Protein AF-A0A934XQK3-F1 (afdb_monomer_lite)

Secondary structure (DSSP, 8-state):
-----PPPPPP-----SSS-EE---EESTTSEEEEEEES--TT-EEEEEEEE--SSS--TT-EEEEEEEEE-SSSEEEEEEEEESS--PPTBB-EEPPSS--S--EEEEEEESSSS-------B---TTEEEEEE--SSS--EEEEEEE--SS-SSEEEEEESS-EEEEEGGGEEEEEEE--BS--EEEEEE--S---EEEEEEES--EEE--SS--EEEEEES--EEE--SSS-EEEEEESS-EEE-SSGGG--S---EEEEEES--EEES--TT-EEES-SEEE--

Foldseek 3Di:
DPDDDDDDDFFDWDDDAAAWEWFEWDQDVQFKIKIKIANDDAQFKKKKWKWWQPDPADDDDIDTQAIAIDGHNDRIDMDMATGEAPDDDPHRRHGYDHNDCPPIWMDMFMQGPPDPPTSGYDYGPADFQEATEAEADAPEAWEWEWAWDDDPVERTWIWIDIPRTIGIDHPNRHQAYEYEYEAYAYEHYHDRHPDQHEYEYDQYHEAYEHAHYQHAYEEEQYAYAYEEHPAHDAYEYEDAHDEYEYERHDAQVHNPHEYEYEDHPDEYEYENHDPRYHYHPHPYYDHD

Structure (mmCIF, N/CA/C/O backbone):
data_AF-A0A934XQK3-F1
#
_entry.id   AF-A0A934XQK3-F1
#
loop_
_atom_site.group_PDB
_atom_site.id
_atom_site.type_symbol
_atom_site.label_atom_id
_atom_site.label_alt_id
_atom_site.label_comp_id
_atom_site.label_asym_id
_atom_site.label_entity_id
_atom_site.label_seq_id
_atom_site.pdbx_PDB_ins_code
_atom_site.Cartn_x
_atom_site.Cartn_y
_atom_site.Cartn_z
_atom_site.occupancy
_atom_site.B_iso_or_equiv
_atom_site.auth_seq_id
_atom_site.auth_comp_id
_atom_site.auth_asym_id
_atom_site.auth_atom_id
_atom_site.pdbx_PDB_model_num
ATOM 1 N N . MET A 1 1 ? -2.398 -29.268 27.162 1.00 32.78 1 MET A N 1
ATOM 2 C CA . MET A 1 1 ? -3.009 -27.924 27.172 1.00 32.78 1 MET A CA 1
ATOM 3 C C . MET A 1 1 ? -2.246 -27.091 26.165 1.00 32.78 1 MET A C 1
ATOM 5 O O . MET A 1 1 ? -1.022 -27.099 26.269 1.00 32.78 1 MET A O 1
ATOM 9 N N . PRO A 1 2 ? -2.894 -26.447 25.186 1.00 25.84 2 PRO A N 1
ATOM 10 C CA . PRO A 1 2 ? -2.201 -25.419 24.428 1.00 25.84 2 PRO A CA 1
ATOM 11 C C . PRO A 1 2 ? -1.924 -24.232 25.371 1.00 25.84 2 PRO A C 1
ATOM 13 O O . PRO A 1 2 ? -2.688 -24.027 26.321 1.00 25.84 2 PRO A O 1
ATOM 16 N N . PRO A 1 3 ? -0.812 -23.508 25.185 1.00 27.25 3 PRO A N 1
ATOM 17 C CA . PRO A 1 3 ? -0.463 -22.381 26.034 1.00 27.25 3 PRO A CA 1
ATOM 18 C C . PRO A 1 3 ? -1.515 -21.277 25.898 1.00 27.25 3 PRO A C 1
ATOM 20 O O . PRO A 1 3 ? -1.876 -20.875 24.795 1.00 27.25 3 PRO A O 1
ATOM 23 N N . THR A 1 4 ? -2.003 -20.789 27.036 1.00 29.19 4 THR A N 1
ATOM 24 C CA . THR A 1 4 ? -2.823 -19.582 27.130 1.00 29.19 4 THR A CA 1
ATOM 25 C C . THR A 1 4 ? -1.953 -18.400 26.704 1.00 29.19 4 THR A C 1
ATOM 27 O O . THR A 1 4 ? -1.114 -17.941 27.478 1.00 29.19 4 THR A O 1
ATOM 30 N N . ALA A 1 5 ? -2.088 -17.948 25.458 1.00 28.69 5 ALA A N 1
ATOM 31 C CA . ALA A 1 5 ? -1.440 -16.727 25.002 1.00 28.69 5 ALA A CA 1
ATOM 32 C C . ALA A 1 5 ? -2.059 -15.543 25.759 1.00 28.69 5 ALA A C 1
ATOM 34 O O . ALA A 1 5 ? -3.226 -15.201 25.567 1.00 28.69 5 ALA A O 1
ATOM 35 N N . THR A 1 6 ? -1.296 -14.950 26.673 1.00 25.66 6 THR A N 1
ATOM 36 C CA . THR A 1 6 ? -1.654 -13.677 27.300 1.00 25.66 6 THR A CA 1
ATOM 37 C C . THR A 1 6 ? -1.525 -12.588 26.231 1.00 25.66 6 THR A C 1
ATOM 39 O O . THR A 1 6 ? -0.433 -12.456 25.679 1.00 25.66 6 THR A O 1
ATOM 42 N N . PRO A 1 7 ? -2.575 -11.808 25.917 1.00 29.08 7 PRO A N 1
ATOM 43 C CA . PRO A 1 7 ? -2.466 -10.732 24.938 1.00 29.08 7 PRO A CA 1
ATOM 44 C C . PRO A 1 7 ? -1.433 -9.702 25.414 1.00 29.08 7 PRO A C 1
ATOM 46 O O . PRO A 1 7 ? -1.568 -9.112 26.490 1.00 29.08 7 PRO A O 1
ATOM 49 N N . THR A 1 8 ? -0.371 -9.520 24.631 1.00 30.42 8 THR A N 1
ATOM 50 C CA . THR A 1 8 ? 0.672 -8.520 24.875 1.00 30.42 8 THR A CA 1
ATOM 51 C C . THR A 1 8 ? 0.088 -7.113 24.688 1.00 30.42 8 THR A C 1
ATOM 53 O O . THR A 1 8 ? -0.762 -6.885 23.829 1.00 30.42 8 THR A O 1
ATOM 56 N N . ARG A 1 9 ? 0.488 -6.180 25.564 1.00 31.19 9 ARG A N 1
ATOM 57 C CA . ARG A 1 9 ? -0.128 -4.852 25.761 1.00 31.19 9 ARG A CA 1
ATOM 58 C C . ARG A 1 9 ? -0.245 -4.045 24.457 1.00 31.19 9 ARG A C 1
ATOM 60 O O . ARG A 1 9 ? 0.721 -3.882 23.723 1.00 31.19 9 ARG A O 1
ATOM 67 N N . THR A 1 10 ? -1.445 -3.509 24.243 1.00 35.69 10 THR A N 1
ATOM 68 C CA . THR A 1 10 ? -1.924 -2.794 23.050 1.00 35.69 10 THR A CA 1
ATOM 69 C C . THR A 1 10 ? -1.346 -1.370 22.926 1.00 35.69 10 THR A C 1
ATOM 71 O O . THR A 1 10 ? -1.296 -0.657 23.932 1.00 35.69 10 THR A O 1
ATOM 74 N N . PRO A 1 11 ? -0.952 -0.914 21.721 1.00 31.62 11 PRO A N 1
ATOM 75 C CA . PRO A 1 11 ? -0.405 0.427 21.502 1.00 31.62 11 PRO A CA 1
ATOM 76 C C . PRO A 1 11 ? -1.431 1.550 21.678 1.00 31.62 11 PRO A C 1
ATOM 78 O O . PRO A 1 11 ? -2.610 1.377 21.388 1.00 31.62 11 PRO A O 1
ATOM 81 N N . THR A 1 12 ? -0.961 2.726 22.109 1.00 30.55 12 THR A N 1
ATOM 82 C CA . THR A 1 12 ? -1.777 3.939 22.305 1.00 30.55 12 THR A CA 1
ATOM 83 C C . THR A 1 12 ? -1.644 4.881 21.091 1.00 30.55 12 THR A C 1
ATOM 85 O O . THR A 1 12 ? -0.567 5.448 20.902 1.00 30.55 12 THR A O 1
ATOM 88 N N . PRO A 1 13 ? -2.686 5.089 20.264 1.00 32.47 13 PRO A N 1
ATOM 89 C CA . PRO A 1 13 ? -2.714 6.072 19.192 1.00 32.47 13 PRO A CA 1
ATOM 90 C C . PRO A 1 13 ? -3.137 7.463 19.696 1.00 32.47 13 PRO A C 1
ATOM 92 O O . PRO A 1 13 ? -3.927 7.618 20.628 1.00 32.47 13 PRO A O 1
ATOM 95 N N . THR A 1 14 ? -2.628 8.495 19.030 1.00 33.00 14 THR A N 1
ATOM 96 C CA . THR A 1 14 ? -3.024 9.909 19.160 1.00 33.00 14 THR A CA 1
ATOM 97 C C . THR A 1 14 ? -4.008 10.282 18.034 1.00 33.00 14 THR A C 1
ATOM 99 O O . THR A 1 14 ? -3.845 9.780 16.933 1.00 33.00 14 THR A O 1
ATOM 102 N N . SER A 1 15 ? -5.024 11.130 18.261 1.00 34.34 15 SER A N 1
ATOM 103 C CA . SER A 1 15 ? -6.086 11.488 17.276 1.00 34.34 15 SER A CA 1
ATOM 104 C C . SER A 1 15 ? -6.088 12.985 16.864 1.00 34.34 15 SER A C 1
ATOM 106 O O . SER A 1 15 ? -5.827 13.824 17.725 1.00 34.34 15 SER A O 1
ATOM 108 N N . VAL A 1 16 ? -6.455 13.359 15.608 1.00 37.44 16 VAL A N 1
ATOM 109 C CA . VAL A 1 16 ? -6.839 14.767 15.239 1.00 37.44 16 VAL A CA 1
ATOM 110 C C . VAL A 1 16 ? -8.269 15.069 15.706 1.00 37.44 16 VAL A C 1
ATOM 112 O O . VAL A 1 16 ? -9.119 14.181 15.646 1.00 37.44 16 VAL A O 1
ATOM 115 N N . PRO A 1 17 ? -8.601 16.337 15.998 1.00 33.56 17 PRO A N 1
ATOM 116 C CA . PRO A 1 17 ? -9.985 16.812 16.039 1.00 33.56 17 PRO A CA 1
ATOM 117 C C . PRO A 1 17 ? -10.644 16.895 14.643 1.00 33.56 17 PRO A C 1
ATOM 119 O O . PRO A 1 17 ? -10.098 17.531 13.747 1.00 33.56 17 PRO A O 1
ATOM 122 N N . GLY A 1 18 ? -11.854 16.340 14.478 1.00 39.66 18 GLY A N 1
ATOM 123 C CA . GLY A 1 18 ? -12.817 16.781 13.448 1.00 39.66 18 GLY A CA 1
ATOM 124 C C . GLY A 1 18 ? -13.321 15.749 12.429 1.00 39.66 18 GLY A C 1
ATOM 125 O O . GLY A 1 18 ? -14.383 15.972 11.861 1.00 39.66 18 GLY A O 1
ATOM 126 N N . SER A 1 19 ? -12.631 14.625 12.220 1.00 42.22 19 SER A N 1
ATOM 127 C CA . SER A 1 19 ? -13.132 13.511 11.387 1.00 42.22 19 SER A CA 1
ATOM 128 C C . SER A 1 19 ? -13.486 12.306 12.260 1.00 42.22 19 SER A C 1
ATOM 130 O O . SER A 1 19 ? -12.773 12.079 13.239 1.00 42.22 19 SER A O 1
ATOM 132 N N . PRO A 1 20 ? -14.548 11.537 11.946 1.00 44.50 20 PRO A N 1
ATOM 133 C CA . PRO A 1 20 ? -14.877 10.317 12.672 1.00 44.50 20 PRO A CA 1
ATOM 134 C C . PRO A 1 20 ? -13.751 9.289 12.504 1.00 44.50 20 PRO A C 1
ATOM 136 O O . PRO A 1 20 ? -13.540 8.751 11.425 1.00 44.50 20 PRO A O 1
ATOM 139 N N . VAL A 1 21 ? -13.024 9.028 13.585 1.00 47.38 21 VAL A N 1
ATOM 140 C CA . VAL A 1 21 ? -11.932 8.059 13.687 1.00 47.38 21 VAL A CA 1
ATOM 141 C C . VAL A 1 21 ? -12.279 7.053 14.765 1.00 47.38 21 VAL A C 1
ATOM 143 O O . VAL A 1 21 ? -12.732 7.425 15.847 1.00 47.38 21 VAL A O 1
ATOM 146 N N . LEU A 1 22 ? -12.030 5.784 14.478 1.00 51.41 22 LEU A N 1
ATOM 147 C CA . LEU A 1 22 ? -12.108 4.706 15.444 1.00 51.41 22 LEU A CA 1
ATOM 148 C C . LEU A 1 22 ? -10.683 4.218 15.717 1.00 51.41 22 LEU A C 1
ATOM 150 O O . LEU A 1 22 ? -9.923 4.041 14.775 1.00 51.41 22 LEU A O 1
ATOM 154 N N . THR A 1 23 ? -10.280 4.106 16.982 1.00 46.16 23 THR A N 1
ATOM 155 C CA . THR A 1 23 ? -8.855 4.090 17.364 1.00 46.16 23 THR A CA 1
ATOM 156 C C . THR A 1 23 ? -8.381 2.804 18.031 1.00 46.16 23 THR A C 1
ATOM 158 O O . THR A 1 23 ? -7.179 2.600 18.148 1.00 46.16 23 THR A O 1
ATOM 161 N N . PHE A 1 24 ? -9.281 1.929 18.477 1.00 49.81 24 PHE A N 1
ATOM 162 C CA . PHE A 1 24 ? -8.905 0.707 19.193 1.00 49.81 24 PHE A CA 1
ATOM 163 C C . PHE A 1 24 ? -9.877 -0.427 18.911 1.00 49.81 24 PHE A C 1
ATOM 165 O O . PHE A 1 24 ? -11.042 -0.165 18.650 1.00 49.81 24 PHE A O 1
ATOM 172 N N . PHE A 1 25 ? -9.403 -1.667 19.017 1.00 51.66 25 PHE A N 1
ATOM 173 C CA . PHE A 1 25 ? -10.237 -2.860 19.086 1.00 51.66 25 PHE A CA 1
ATOM 174 C C . PHE A 1 25 ? -9.661 -3.816 20.130 1.00 51.66 25 PHE A C 1
ATOM 176 O O . PHE A 1 25 ? -8.496 -4.200 20.051 1.00 51.66 25 PHE A O 1
ATOM 183 N N . THR A 1 26 ? -10.469 -4.208 21.110 1.00 46.00 26 THR A N 1
ATOM 184 C CA . THR A 1 26 ? -10.101 -5.242 22.090 1.00 46.00 26 THR A CA 1
ATOM 185 C C . THR A 1 26 ? -11.216 -6.258 22.199 1.00 46.00 26 THR A C 1
ATOM 187 O O . THR A 1 26 ? -12.300 -5.887 22.636 1.00 46.00 26 THR A O 1
ATOM 190 N N . ALA A 1 27 ? -10.946 -7.518 21.852 1.00 43.34 27 ALA A N 1
ATOM 191 C CA . ALA A 1 27 ? -11.870 -8.630 22.047 1.00 43.34 27 ALA A CA 1
ATOM 192 C C . ALA A 1 27 ? -11.537 -9.370 23.351 1.00 43.34 27 ALA A C 1
ATOM 194 O O . ALA A 1 27 ? -10.463 -9.955 23.492 1.00 43.34 27 ALA A O 1
ATOM 195 N N . ASN A 1 28 ? -12.453 -9.351 24.318 1.00 44.34 28 ASN A N 1
ATOM 196 C CA . ASN A 1 28 ? -12.274 -10.041 25.595 1.00 44.34 28 ASN A CA 1
ATOM 197 C C . ASN A 1 28 ? -12.749 -11.498 25.476 1.00 44.34 28 ASN A C 1
ATOM 199 O O . ASN A 1 28 ? -13.933 -11.788 25.660 1.00 44.34 28 ASN A O 1
ATOM 203 N N . GLY A 1 29 ? -11.849 -12.406 25.084 1.00 42.81 29 GLY A N 1
ATOM 204 C CA . GLY A 1 29 ? -12.161 -13.838 24.976 1.00 42.81 29 GLY A CA 1
ATOM 205 C C . GLY A 1 29 ? -13.352 -14.140 24.058 1.00 42.81 29 GLY A C 1
ATOM 206 O O . GLY A 1 29 ? -14.199 -14.949 24.419 1.00 42.81 29 GLY A O 1
ATOM 207 N N . PHE A 1 30 ? -13.436 -13.448 22.913 1.00 50.00 30 PHE A N 1
ATOM 208 C CA . PHE A 1 30 ? -14.480 -13.591 21.882 1.00 50.00 30 PHE A CA 1
ATOM 209 C C . PHE A 1 30 ? -15.920 -13.237 22.296 1.00 50.00 30 PHE A C 1
ATOM 211 O O . PHE A 1 30 ? -16.844 -13.595 21.580 1.00 50.00 30 PHE A O 1
ATOM 218 N N . THR A 1 31 ? -16.144 -12.520 23.405 1.00 49.16 31 THR A N 1
ATOM 219 C CA . THR A 1 31 ? -17.517 -12.184 23.860 1.00 49.16 31 THR A CA 1
ATOM 220 C C . THR A 1 31 ? -17.919 -10.730 23.625 1.00 49.16 31 THR A C 1
ATOM 222 O O . THR A 1 31 ? -19.067 -10.430 23.299 1.00 49.16 31 THR A O 1
ATOM 225 N N . VAL A 1 32 ? -16.985 -9.795 23.786 1.00 52.38 32 VAL A N 1
ATOM 226 C CA . VAL A 1 32 ? -17.234 -8.358 23.630 1.00 52.38 32 VAL A CA 1
ATOM 227 C C . VAL A 1 32 ? -16.023 -7.722 22.979 1.00 52.38 32 VAL A C 1
ATOM 229 O O . VAL A 1 32 ? -14.897 -7.954 23.427 1.00 52.38 32 VAL A O 1
ATOM 232 N N . ALA A 1 33 ? -16.274 -6.904 21.959 1.00 61.62 33 ALA A N 1
ATOM 233 C CA . ALA A 1 33 ? -15.311 -5.950 21.449 1.00 61.62 33 ALA A CA 1
ATOM 234 C C . ALA A 1 33 ? -15.634 -4.526 21.867 1.00 61.62 33 ALA A C 1
ATOM 236 O O . ALA A 1 33 ? -16.794 -4.138 22.003 1.00 61.62 33 ALA A O 1
ATOM 237 N N . SER A 1 34 ? -14.576 -3.742 22.014 1.00 60.78 34 SER A N 1
ATOM 238 C CA . SER A 1 34 ? -14.647 -2.316 22.296 1.00 60.78 34 SER A CA 1
ATOM 239 C C . SER A 1 34 ? -13.937 -1.552 21.206 1.00 60.78 34 SER A C 1
ATOM 241 O O . SER A 1 34 ? -12.823 -1.916 20.840 1.00 60.78 34 SER A O 1
ATOM 243 N N . VAL A 1 35 ? -14.554 -0.474 20.738 1.00 66.50 35 VAL A N 1
ATOM 244 C CA . VAL A 1 35 ? -13.936 0.469 19.821 1.00 66.50 35 VAL A CA 1
ATOM 245 C C . VAL A 1 35 ? -14.007 1.878 20.377 1.00 66.50 35 VAL A C 1
ATOM 247 O O . VAL A 1 35 ? -15.080 2.401 20.662 1.00 66.50 35 VAL A O 1
ATOM 250 N N . ASN A 1 36 ? -12.851 2.519 20.498 1.00 62.78 36 ASN A N 1
ATOM 251 C CA . ASN A 1 36 ? -12.777 3.936 20.833 1.00 62.78 36 ASN A CA 1
ATOM 252 C C . ASN A 1 36 ? -13.090 4.762 19.585 1.00 62.78 36 ASN A C 1
ATOM 254 O O . ASN A 1 36 ? -12.577 4.443 18.521 1.00 62.78 36 ASN A O 1
ATOM 258 N N . TYR A 1 37 ? -13.896 5.812 19.707 1.00 67.31 37 TYR A N 1
ATOM 259 C CA . TYR A 1 37 ? -14.274 6.706 18.615 1.00 67.31 37 TYR A CA 1
ATOM 260 C C . TYR A 1 37 ? -13.979 8.170 18.954 1.00 67.31 37 TYR A C 1
ATOM 262 O O . TYR A 1 37 ? -14.001 8.562 20.120 1.00 67.31 37 TYR A O 1
ATOM 270 N N . SER A 1 38 ? -13.721 8.997 17.943 1.00 62.59 38 SER A N 1
ATOM 271 C CA . SER A 1 38 ? -13.500 10.446 18.059 1.00 62.59 38 SER A CA 1
ATOM 272 C C . SER A 1 38 ? -13.895 11.174 16.779 1.00 62.59 38 SER A C 1
ATOM 274 O O . SER A 1 38 ? -13.721 10.611 15.714 1.00 62.59 38 SER A O 1
ATOM 276 N N . GLY A 1 39 ? -14.396 12.409 16.855 1.00 62.34 39 GLY A N 1
ATOM 277 C CA . GLY A 1 39 ? -14.837 13.193 15.691 1.00 62.34 39 GLY A CA 1
ATOM 278 C C . GLY A 1 39 ? -16.160 12.735 15.060 1.00 62.34 39 GLY A C 1
ATOM 279 O O . GLY A 1 39 ? -16.467 13.121 13.937 1.00 62.34 39 GLY A O 1
ATOM 280 N N . PHE A 1 40 ? -16.949 11.929 15.774 1.00 67.94 40 PHE A N 1
ATOM 281 C CA . PHE A 1 40 ? -18.287 11.514 15.349 1.00 67.94 40 PHE A CA 1
ATOM 282 C C . PHE A 1 40 ? -19.310 12.627 15.617 1.00 67.94 40 PHE A C 1
ATOM 284 O O . PHE A 1 40 ? -19.134 13.450 16.516 1.00 67.94 40 PHE A O 1
ATOM 291 N N . THR A 1 41 ? -20.385 12.678 14.834 1.00 71.12 41 THR A N 1
ATOM 292 C CA . THR A 1 41 ? -21.492 13.613 15.045 1.00 71.12 41 THR A CA 1
ATOM 293 C C . THR A 1 41 ? -22.488 12.990 16.025 1.00 71.12 41 THR A C 1
ATOM 295 O O . THR A 1 41 ? -23.104 11.974 15.692 1.00 71.12 41 THR A O 1
ATOM 298 N N . PRO A 1 42 ? -22.686 13.575 17.222 1.00 79.00 42 PRO A N 1
ATOM 299 C CA . PRO A 1 42 ? -23.622 13.030 18.196 1.00 79.00 42 PRO A CA 1
ATOM 300 C C . PRO A 1 42 ? -25.029 12.852 17.610 1.00 79.00 42 PRO A C 1
ATOM 302 O O . PRO A 1 42 ? -25.535 13.740 16.927 1.00 79.00 42 PRO A O 1
ATOM 305 N N . GLY A 1 43 ? -25.664 11.712 17.882 1.00 74.44 43 GLY A N 1
ATOM 306 C CA . GLY A 1 43 ? -27.017 11.400 17.405 1.00 74.44 43 GLY A CA 1
ATOM 307 C C . GLY A 1 43 ? -27.105 10.866 15.970 1.00 74.44 43 GLY A C 1
ATOM 308 O O . GLY A 1 43 ? -28.184 10.446 15.555 1.00 74.44 43 GLY A O 1
ATOM 309 N N . VAL A 1 44 ? -25.998 10.819 15.223 1.00 75.69 44 VAL A N 1
ATOM 310 C CA . VAL A 1 44 ? -2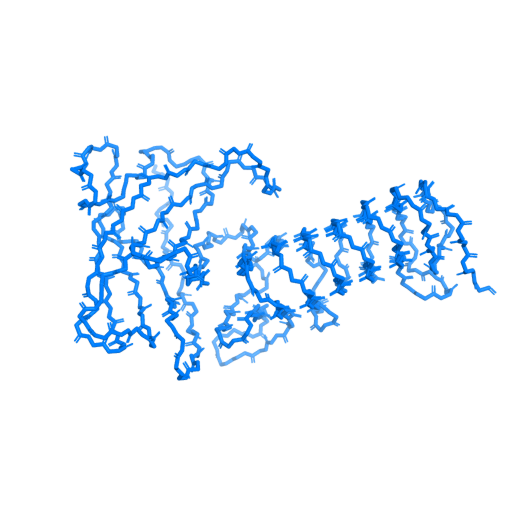5.944 10.173 13.902 1.00 75.69 44 VAL A CA 1
ATOM 311 C C . VAL A 1 44 ? -25.711 8.671 14.063 1.00 75.69 44 VAL A C 1
ATOM 313 O O . VAL A 1 44 ? -24.975 8.233 14.948 1.00 75.69 44 VAL A O 1
ATOM 316 N N . THR A 1 45 ? -26.358 7.873 13.206 1.00 72.00 45 THR A N 1
ATOM 317 C CA . THR A 1 45 ? -26.147 6.421 13.156 1.00 72.00 45 THR A CA 1
ATOM 318 C C . THR A 1 45 ? -25.018 6.076 12.193 1.00 72.00 45 THR A C 1
ATOM 320 O O . THR A 1 45 ? -25.060 6.407 11.004 1.00 72.00 45 THR A O 1
ATOM 323 N N . TYR A 1 46 ? -24.041 5.345 12.706 1.00 69.81 46 TYR A N 1
ATOM 324 C CA . TYR A 1 46 ? -22.904 4.815 11.974 1.00 69.81 46 TYR A CA 1
ATOM 325 C C . TYR A 1 46 ? -23.011 3.299 11.910 1.00 69.81 46 TYR A C 1
ATOM 327 O O . TYR A 1 46 ? -23.526 2.665 12.826 1.00 69.81 46 TYR A O 1
ATOM 335 N N . ARG A 1 47 ? -22.515 2.713 10.828 1.00 69.88 47 ARG A N 1
ATOM 336 C CA . ARG A 1 47 ? -22.428 1.274 10.625 1.00 69.88 47 ARG A CA 1
ATOM 337 C C . ARG A 1 47 ? -20.980 0.838 10.728 1.00 69.88 47 ARG A C 1
ATOM 339 O O . ARG A 1 47 ? -20.170 1.226 9.893 1.00 69.88 47 ARG A O 1
ATOM 346 N N . LEU A 1 48 ? -20.669 -0.004 11.699 1.00 70.31 48 LEU A N 1
ATOM 347 C CA . LEU A 1 48 ? -19.394 -0.701 11.800 1.00 70.31 48 LEU A CA 1
ATOM 348 C C . LEU A 1 48 ? -19.522 -2.067 11.124 1.00 70.31 48 LEU A C 1
ATOM 350 O O . LEU A 1 48 ? -20.284 -2.905 11.586 1.00 70.31 48 LEU A O 1
ATOM 354 N N . LYS A 1 49 ? -18.801 -2.294 10.034 1.00 65.62 49 LYS A N 1
ATOM 355 C CA . LYS A 1 49 ? -18.646 -3.581 9.352 1.00 65.62 49 LYS A CA 1
ATOM 356 C C . LYS A 1 49 ? -17.334 -4.231 9.781 1.00 65.62 49 LYS A C 1
ATOM 358 O O . LYS A 1 49 ? -16.346 -3.536 10.012 1.00 65.62 49 LYS A O 1
ATOM 363 N N . VAL A 1 50 ? -17.321 -5.554 9.857 1.00 64.94 50 VAL A N 1
ATOM 364 C CA . VAL A 1 50 ? -16.110 -6.333 10.148 1.00 64.94 50 VAL A CA 1
ATOM 365 C C . VAL A 1 50 ? -15.873 -7.293 9.013 1.00 64.94 50 VAL A C 1
ATOM 367 O O . VAL A 1 50 ? -16.802 -7.962 8.557 1.00 64.94 50 VAL A O 1
ATOM 370 N N . PHE A 1 51 ? -14.629 -7.361 8.584 1.00 58.69 51 PHE A N 1
ATOM 371 C CA . PHE A 1 51 ? -14.193 -8.229 7.516 1.00 58.69 51 PHE A CA 1
ATOM 372 C C . PHE A 1 51 ? -13.113 -9.156 8.050 1.00 58.69 51 PHE A C 1
ATOM 374 O O . PHE A 1 51 ? -12.297 -8.786 8.898 1.00 58.69 51 PHE A O 1
ATOM 381 N N . ARG A 1 52 ? -13.154 -10.392 7.569 1.00 56.38 52 ARG A N 1
ATOM 382 C CA . ARG A 1 52 ? -12.074 -11.354 7.714 1.00 56.38 52 ARG A CA 1
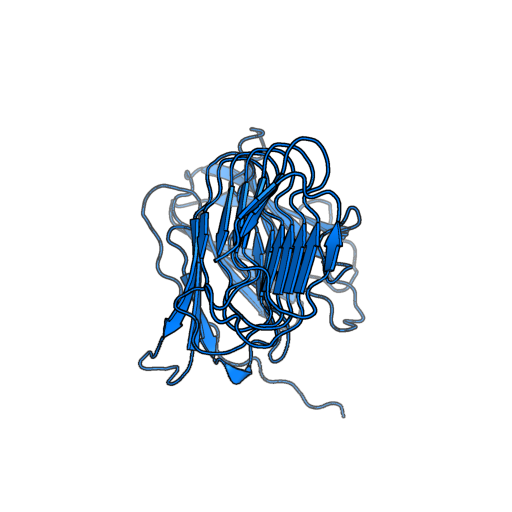ATOM 383 C C . ARG A 1 52 ? -11.288 -11.365 6.412 1.00 56.38 52 ARG A C 1
ATOM 385 O O . ARG A 1 52 ? -11.887 -11.643 5.370 1.00 56.38 52 ARG A O 1
ATOM 392 N N . SER A 1 53 ? -9.981 -11.130 6.512 1.00 55.22 53 SER A N 1
ATOM 393 C CA . SER A 1 53 ? -9.063 -11.327 5.391 1.00 55.22 53 SER A CA 1
ATOM 394 C C . SER A 1 53 ? -8.959 -12.824 5.116 1.00 55.22 53 SER A C 1
ATOM 396 O O . SER A 1 53 ? -8.759 -13.618 6.045 1.00 55.22 53 SER A O 1
ATOM 398 N N . VAL A 1 54 ? -9.163 -13.239 3.868 1.00 51.25 54 VAL A N 1
ATOM 399 C CA . VAL A 1 54 ? -9.016 -14.654 3.461 1.00 51.25 54 VAL A CA 1
ATOM 400 C C . VAL A 1 54 ? -7.737 -14.922 2.677 1.00 51.25 54 VAL A C 1
ATOM 402 O O . VAL A 1 54 ? -7.427 -16.085 2.418 1.00 51.25 54 VAL A O 1
ATOM 405 N N . ASP A 1 55 ? -6.976 -13.881 2.352 1.00 46.00 55 ASP A N 1
ATOM 406 C CA . ASP A 1 55 ? -5.711 -13.960 1.634 1.00 46.00 55 ASP A CA 1
ATOM 407 C C . ASP A 1 55 ? -4.628 -13.051 2.254 1.00 46.00 55 ASP A C 1
ATOM 409 O O . ASP A 1 55 ? -4.870 -12.279 3.188 1.00 46.00 55 ASP A O 1
ATOM 413 N N . THR A 1 56 ? -3.395 -13.221 1.764 1.00 41.84 56 THR A N 1
ATOM 414 C CA . THR A 1 56 ? -2.208 -12.410 2.094 1.00 41.84 56 THR A CA 1
ATOM 415 C C . THR A 1 56 ? -2.073 -11.164 1.211 1.00 41.84 56 THR A C 1
ATOM 417 O O . THR A 1 56 ? -1.143 -10.388 1.391 1.00 41.84 56 THR A O 1
ATOM 420 N N . THR A 1 57 ? -2.965 -10.991 0.237 1.00 37.06 57 THR A N 1
ATOM 421 C CA . THR A 1 57 ? -2.969 -9.926 -0.774 1.00 37.06 57 THR A CA 1
ATOM 422 C C . THR A 1 57 ? -4.428 -9.645 -1.088 1.00 37.06 57 THR A C 1
ATOM 424 O O . THR A 1 57 ? -5.037 -10.507 -1.710 1.00 37.06 57 THR A O 1
ATOM 427 N N . VAL A 1 58 ? -4.987 -8.504 -0.673 1.00 40.22 58 VAL A N 1
ATOM 428 C CA . VAL A 1 58 ? -6.444 -8.281 -0.692 1.00 40.22 58 VAL A CA 1
ATOM 429 C C . VAL A 1 58 ? -6.957 -8.379 -2.119 1.00 40.22 58 VAL A C 1
ATOM 431 O O . VAL A 1 58 ? -6.849 -7.455 -2.923 1.00 40.22 58 VAL A O 1
ATOM 434 N N . SER A 1 59 ? -7.512 -9.538 -2.434 1.00 37.91 59 SER A N 1
ATOM 435 C CA . SER A 1 59 ? -8.226 -9.788 -3.662 1.00 37.91 59 SER A CA 1
ATOM 436 C C . SER A 1 59 ? -9.692 -10.022 -3.332 1.00 37.91 59 SER A C 1
ATOM 438 O O . SER A 1 59 ? -10.100 -10.308 -2.208 1.00 37.91 59 SER A O 1
ATOM 440 N N . VAL A 1 60 ? -10.517 -9.827 -4.348 1.00 39.94 60 VAL A N 1
ATOM 441 C CA . VAL A 1 60 ? -11.944 -10.130 -4.376 1.00 39.94 60 VAL A CA 1
ATOM 442 C C . VAL A 1 60 ? -12.230 -11.456 -3.640 1.00 39.94 60 VAL A C 1
ATOM 444 O O . VAL A 1 60 ? -11.939 -12.526 -4.165 1.00 39.94 60 VAL A O 1
ATOM 447 N N . GLY A 1 61 ? -12.793 -11.408 -2.427 1.00 39.34 61 GLY A N 1
ATOM 448 C CA . GLY A 1 61 ? -12.981 -12.626 -1.623 1.00 39.34 61 GLY A CA 1
ATOM 449 C C . GLY A 1 61 ? -13.115 -12.431 -0.113 1.00 39.34 61 GLY A C 1
ATOM 450 O O . GLY A 1 61 ? -13.608 -13.340 0.559 1.00 39.34 61 GLY A O 1
ATOM 451 N N . ASP A 1 62 ? -12.742 -11.263 0.415 1.00 53.72 62 ASP A N 1
ATOM 452 C CA . ASP A 1 62 ? -12.875 -10.961 1.843 1.00 53.72 62 ASP A CA 1
ATOM 453 C C . ASP A 1 62 ? -14.291 -11.193 2.370 1.00 53.72 62 ASP A C 1
ATOM 455 O O . ASP A 1 62 ? -15.299 -10.700 1.848 1.00 53.72 62 ASP A O 1
ATOM 459 N N . MET A 1 63 ? -14.366 -11.960 3.456 1.00 54.88 63 MET A N 1
ATOM 460 C CA . MET A 1 63 ? -15.638 -12.345 4.042 1.00 54.88 63 MET A CA 1
ATOM 461 C C . MET A 1 63 ? -16.091 -11.277 5.031 1.00 54.88 63 MET A C 1
ATOM 463 O O . MET A 1 63 ? -15.553 -11.156 6.133 1.00 54.88 63 MET A O 1
ATOM 467 N N . GLY A 1 64 ? -17.137 -10.535 4.664 1.00 60.06 64 GLY A N 1
ATOM 468 C CA . GLY A 1 64 ? -17.876 -9.709 5.614 1.00 60.06 64 GLY A CA 1
ATOM 469 C C . GLY A 1 64 ? -18.480 -10.588 6.712 1.00 60.06 64 GLY A C 1
ATOM 470 O O . GLY A 1 64 ? -19.385 -11.378 6.452 1.00 60.06 64 GLY A O 1
ATOM 471 N N . LEU A 1 65 ? -17.993 -10.442 7.943 1.00 61.28 65 LEU A N 1
ATOM 472 C CA . LEU A 1 65 ? -18.472 -11.199 9.106 1.00 61.28 65 LEU A CA 1
ATOM 473 C C . LEU A 1 65 ? -19.797 -10.666 9.651 1.00 61.28 65 LEU A C 1
ATOM 475 O O . LEU A 1 65 ? -20.522 -11.364 10.359 1.00 61.28 65 LEU A O 1
ATOM 479 N N . GLY A 1 66 ? -20.106 -9.409 9.342 1.00 67.69 66 GLY A N 1
ATOM 480 C CA . GLY A 1 66 ? -21.332 -8.756 9.764 1.00 67.69 66 GLY A CA 1
ATOM 481 C C . GLY A 1 66 ? -21.147 -7.262 9.960 1.00 67.69 66 GLY A C 1
ATOM 482 O O . GLY A 1 66 ? -20.130 -6.672 9.586 1.00 67.69 66 GLY A O 1
ATOM 483 N N . PHE A 1 67 ? -22.164 -6.646 10.552 1.00 71.62 67 PHE A N 1
ATOM 484 C CA . PHE A 1 67 ? -22.134 -5.244 10.924 1.00 71.62 67 PHE A CA 1
ATOM 485 C C . PHE A 1 67 ? -22.876 -5.003 12.235 1.00 71.62 67 PHE A C 1
ATOM 487 O O . PHE A 1 67 ? -23.774 -5.762 12.598 1.00 71.62 67 PHE A O 1
ATOM 494 N N . VAL A 1 68 ? -22.530 -3.908 12.903 1.00 74.31 68 VAL A N 1
ATOM 495 C CA . VAL A 1 68 ? -23.242 -3.351 14.050 1.00 74.31 68 VAL A CA 1
ATOM 496 C C . VAL A 1 68 ? -23.483 -1.873 13.775 1.00 74.31 68 VAL A C 1
ATOM 498 O O . VAL A 1 68 ? -22.556 -1.133 13.446 1.00 74.31 68 VAL A O 1
ATOM 501 N N . ASP A 1 69 ? -24.736 -1.446 13.887 1.00 77.75 69 ASP A N 1
ATOM 502 C CA . ASP A 1 69 ? -25.080 -0.029 13.818 1.00 77.75 69 ASP A CA 1
ATOM 503 C C . ASP A 1 69 ? -24.942 0.574 15.228 1.00 77.75 69 ASP A C 1
ATOM 505 O O . ASP A 1 69 ? -25.378 -0.024 16.213 1.00 77.75 69 ASP A O 1
ATOM 509 N N . PHE A 1 70 ? -24.347 1.759 15.342 1.00 77.12 70 PHE A N 1
ATOM 510 C CA . PHE A 1 70 ? -24.243 2.480 16.606 1.00 77.12 70 PHE A CA 1
ATOM 511 C C . PHE A 1 70 ? -24.543 3.962 16.442 1.00 77.12 70 PHE A C 1
ATOM 513 O O . PHE A 1 70 ? -24.247 4.576 15.418 1.00 77.12 70 PHE A O 1
ATOM 520 N N . VAL A 1 71 ? -25.132 4.542 17.484 1.00 80.38 71 VAL A N 1
ATOM 521 C CA . VAL A 1 71 ? -25.380 5.979 17.577 1.00 80.38 71 VAL A CA 1
ATOM 522 C C . VAL A 1 71 ? -24.372 6.548 18.560 1.00 80.38 71 VAL A C 1
ATOM 524 O O . VAL A 1 71 ? -24.381 6.189 19.738 1.00 80.38 71 VAL A O 1
ATOM 527 N N . SER A 1 72 ? -23.481 7.420 18.091 1.00 75.19 72 SER A N 1
ATOM 528 C CA . SER A 1 72 ? -22.525 8.076 18.981 1.00 75.19 72 SER A CA 1
ATOM 529 C C . SER A 1 72 ? -23.271 9.056 19.889 1.00 75.19 72 SER A C 1
ATOM 531 O O . SER A 1 72 ? -23.913 9.987 19.402 1.00 75.19 72 SER A O 1
ATOM 533 N N . ALA A 1 73 ? -23.207 8.855 21.206 1.00 77.31 73 ALA A N 1
ATOM 534 C CA . ALA A 1 73 ? -23.816 9.765 22.183 1.00 77.31 73 ALA A CA 1
ATOM 535 C C . ALA A 1 73 ? -23.029 11.081 22.322 1.00 77.31 73 ALA A C 1
ATOM 537 O O . ALA A 1 73 ? -23.581 12.122 22.671 1.00 77.31 73 ALA A O 1
ATOM 538 N N . THR A 1 74 ? -21.732 11.025 22.040 1.00 80.06 74 THR A N 1
ATOM 539 C CA . THR A 1 74 ? -20.763 12.117 22.147 1.00 80.06 74 THR A CA 1
ATOM 540 C C . THR A 1 74 ? -19.941 12.197 20.864 1.00 80.06 74 THR A C 1
ATOM 542 O O . THR A 1 74 ? -20.077 11.357 19.979 1.00 80.06 74 THR A O 1
ATOM 545 N N . SER A 1 75 ? -19.089 13.216 20.726 1.00 69.50 75 SER A N 1
ATOM 546 C CA . SER A 1 75 ? -18.162 13.285 19.591 1.00 69.50 75 SER A CA 1
ATOM 547 C C . SER A 1 75 ? -16.976 12.333 19.736 1.00 69.50 75 SER A C 1
ATOM 549 O O . SER A 1 75 ? -16.338 11.993 18.743 1.00 69.50 75 SER A O 1
ATOM 551 N N . SER A 1 76 ? -16.692 11.867 20.953 1.00 70.31 76 SER A N 1
ATOM 552 C CA . SER A 1 76 ? -15.706 10.832 21.253 1.00 70.31 76 SER A CA 1
ATOM 553 C C . SER A 1 76 ? -16.154 9.949 22.414 1.00 70.31 76 SER A C 1
ATOM 555 O O . SER A 1 76 ? -16.848 10.414 23.317 1.00 70.31 76 SER A O 1
ATOM 557 N N . GLY A 1 77 ? -15.767 8.677 22.413 1.00 73.94 77 GLY A N 1
ATOM 558 C CA . GLY A 1 77 ? -16.172 7.727 23.445 1.00 73.94 77 GLY A CA 1
ATOM 559 C C . GLY A 1 77 ? -15.714 6.307 23.153 1.00 73.94 77 GLY A C 1
ATOM 560 O O . GLY A 1 77 ? -14.856 6.084 22.306 1.00 73.94 77 GLY A O 1
ATOM 561 N N . VAL A 1 78 ? -16.300 5.345 23.861 1.00 72.75 78 VAL A N 1
ATOM 562 C CA . VAL A 1 78 ? -16.080 3.912 23.636 1.00 72.75 78 VAL A CA 1
ATOM 563 C C . VAL A 1 78 ? -17.405 3.288 23.232 1.00 72.75 78 VAL A C 1
ATOM 565 O O . VAL A 1 78 ? -18.420 3.502 23.896 1.00 72.75 78 VAL A O 1
ATOM 568 N N . PHE A 1 79 ? -17.406 2.534 22.142 1.00 75.38 79 PHE A N 1
ATOM 569 C CA . PHE A 1 79 ? -18.533 1.736 21.696 1.00 75.38 79 PHE A CA 1
ATOM 570 C C . PHE A 1 79 ? -18.223 0.258 21.912 1.00 75.38 79 PHE A C 1
ATOM 572 O O . PHE A 1 79 ? -17.257 -0.265 21.365 1.00 75.38 79 PHE A O 1
ATOM 579 N N . ASN A 1 80 ? -19.046 -0.410 22.716 1.00 73.69 80 ASN A N 1
ATOM 580 C CA . ASN A 1 80 ? -18.933 -1.843 22.951 1.00 73.69 80 ASN A CA 1
ATOM 581 C C . ASN A 1 80 ? -19.973 -2.576 22.114 1.00 73.69 80 ASN A C 1
ATOM 583 O O . ASN A 1 80 ? -21.140 -2.182 22.106 1.00 73.69 80 ASN A O 1
ATOM 587 N N . PHE A 1 81 ? -19.570 -3.666 21.475 1.00 72.19 81 PHE A N 1
ATOM 588 C CA . PHE A 1 81 ? -20.474 -4.540 20.744 1.00 72.19 81 PHE A CA 1
ATOM 589 C C . PHE A 1 81 ? -20.148 -6.006 21.015 1.00 72.19 81 PHE A C 1
ATOM 591 O O . PHE A 1 81 ? -18.987 -6.360 21.244 1.00 72.19 81 PHE A O 1
ATOM 598 N N . PRO A 1 82 ? -21.167 -6.875 21.026 1.00 66.62 82 PRO A N 1
ATOM 599 C CA . PRO A 1 82 ? -20.949 -8.282 21.286 1.00 66.62 82 PRO A CA 1
ATOM 600 C C . PRO A 1 82 ? -20.277 -8.956 20.086 1.00 66.62 82 PRO A C 1
ATOM 602 O O . PRO A 1 82 ? -20.566 -8.663 18.919 1.00 66.62 82 PRO A O 1
ATOM 605 N N . ILE A 1 83 ? -19.379 -9.876 20.415 1.00 61.69 83 ILE A N 1
ATOM 606 C CA . ILE A 1 83 ? -18.761 -10.827 19.498 1.00 61.69 83 ILE A CA 1
ATOM 607 C C . ILE A 1 83 ? -19.227 -12.219 19.917 1.00 61.69 83 ILE A C 1
ATOM 609 O O . ILE A 1 83 ? -19.471 -12.464 21.097 1.00 61.69 83 ILE A O 1
ATOM 613 N N . GLY A 1 84 ? -19.422 -13.109 18.951 1.00 57.22 84 GLY A N 1
ATOM 614 C CA . GLY A 1 84 ? -19.930 -14.452 19.200 1.00 57.22 84 GLY A CA 1
ATOM 615 C C . GLY A 1 84 ? -19.287 -15.475 18.284 1.00 57.22 84 GLY A C 1
ATOM 616 O O . GLY A 1 84 ? -18.817 -15.154 17.194 1.00 57.22 84 GLY A O 1
ATOM 617 N N . ASP A 1 85 ? -19.290 -16.716 18.742 1.00 54.59 85 ASP A N 1
ATOM 618 C CA . ASP A 1 85 ? -18.649 -17.875 18.137 1.00 54.59 85 ASP A CA 1
ATOM 619 C C . ASP A 1 85 ? -19.649 -18.643 17.249 1.00 54.59 85 ASP A C 1
ATOM 621 O O . ASP A 1 85 ? -20.005 -19.791 17.481 1.00 54.59 85 ASP A O 1
ATOM 625 N N . GLY A 1 86 ? -20.168 -17.993 16.206 1.00 52.81 86 GLY A N 1
ATOM 626 C CA . GLY A 1 86 ? -21.071 -18.656 15.253 1.00 52.81 86 GLY A CA 1
ATOM 627 C C . GLY A 1 86 ? -22.510 -18.884 15.742 1.00 52.81 86 GLY A C 1
ATOM 628 O O . GLY A 1 86 ? -23.284 -19.556 15.061 1.00 52.81 86 GLY A O 1
ATOM 629 N N . ASN A 1 87 ? -22.922 -18.277 16.857 1.00 48.16 87 ASN A N 1
ATOM 630 C CA . ASN A 1 87 ? -24.308 -18.309 17.328 1.00 48.16 87 ASN A CA 1
ATOM 631 C C . ASN A 1 87 ? -25.067 -17.037 16.904 1.00 48.16 87 ASN A C 1
ATOM 633 O O . ASN A 1 87 ? -25.124 -16.065 17.647 1.00 48.16 87 ASN A O 1
ATOM 637 N N . ASN A 1 88 ? -25.630 -17.068 15.686 1.00 56.97 88 ASN A N 1
ATOM 638 C CA . ASN A 1 88 ? -26.594 -16.131 15.074 1.00 56.97 88 ASN A CA 1
ATOM 639 C C . ASN A 1 88 ? -27.102 -14.978 15.968 1.00 56.97 88 ASN A C 1
ATOM 641 O O . ASN A 1 88 ? -28.227 -15.024 16.477 1.00 56.97 88 ASN A O 1
ATOM 645 N N . PHE A 1 89 ? -26.332 -13.890 16.075 1.00 56.75 89 PHE A N 1
ATOM 646 C CA . PHE A 1 89 ? -26.924 -12.610 16.452 1.00 56.75 89 PHE A CA 1
ATOM 647 C C . PHE A 1 89 ? -28.001 -12.225 15.423 1.00 56.75 89 PHE A C 1
ATOM 649 O O . PHE A 1 89 ? -27.820 -12.462 14.223 1.00 56.75 89 PHE A O 1
ATOM 656 N N . PRO A 1 90 ? -29.108 -11.591 15.847 1.00 58.34 90 PRO A N 1
ATOM 657 C CA . PRO A 1 90 ? -29.957 -10.842 14.928 1.00 58.34 90 PRO A CA 1
ATOM 658 C C . PRO A 1 90 ? -29.110 -9.875 14.080 1.00 58.34 90 PRO A C 1
ATOM 660 O O . PRO A 1 90 ? -28.121 -9.330 14.571 1.00 58.34 90 PRO A O 1
ATOM 663 N N . LEU A 1 91 ? -29.493 -9.635 12.821 1.00 55.22 91 LEU A N 1
ATOM 664 C CA . LEU A 1 91 ? -28.825 -8.662 11.942 1.00 55.22 91 LEU A CA 1
ATOM 665 C C . LEU A 1 91 ? -28.614 -7.321 12.669 1.00 55.22 91 LEU A C 1
ATOM 667 O O . LEU A 1 91 ? -29.579 -6.697 13.106 1.00 55.22 91 LEU A O 1
ATOM 671 N N . GLY A 1 92 ? -27.356 -6.887 12.794 1.00 54.69 92 GLY A N 1
ATOM 672 C CA . GLY A 1 92 ? -26.991 -5.636 13.467 1.00 54.69 92 GLY A CA 1
ATOM 673 C C . GLY A 1 92 ? -26.785 -5.726 14.984 1.00 54.69 92 GLY A C 1
ATOM 674 O O . GLY A 1 92 ? -26.417 -4.721 15.585 1.00 54.69 92 GLY A O 1
ATOM 675 N N . ALA A 1 93 ? -27.010 -6.886 15.612 1.00 58.59 93 ALA A N 1
ATOM 676 C CA . ALA A 1 93 ? -26.925 -7.056 17.067 1.00 58.59 93 ALA A CA 1
ATOM 677 C C . ALA A 1 93 ? -25.563 -7.563 17.570 1.00 58.59 93 ALA A C 1
ATOM 679 O O . ALA A 1 93 ? -25.366 -7.611 18.779 1.00 58.59 93 ALA A O 1
ATOM 680 N N . GLY A 1 94 ? -24.643 -7.931 16.675 1.00 62.28 94 GLY A N 1
ATOM 681 C CA . GLY A 1 94 ? -23.302 -8.421 16.997 1.00 62.28 94 GLY A CA 1
ATOM 682 C C . GLY A 1 94 ? -22.553 -8.887 15.750 1.00 62.28 94 GLY A C 1
ATOM 683 O O . GLY A 1 94 ? -23.120 -8.913 14.656 1.00 62.28 94 GLY A O 1
ATOM 684 N N . ILE A 1 95 ? -21.280 -9.252 15.910 1.00 66.56 95 ILE A N 1
ATOM 685 C CA . ILE A 1 95 ? -20.447 -9.798 14.826 1.00 66.56 95 ILE A CA 1
ATOM 686 C C . ILE A 1 95 ? -20.041 -11.232 15.164 1.00 66.56 95 ILE A C 1
ATOM 688 O O . ILE A 1 95 ? -19.496 -11.497 16.236 1.00 66.56 95 ILE A O 1
ATOM 692 N N . ASN A 1 96 ? -20.306 -12.154 14.237 1.00 61.94 96 ASN A N 1
ATOM 693 C CA . ASN A 1 96 ? -19.960 -13.563 14.391 1.00 61.94 96 ASN A CA 1
ATOM 694 C C . ASN A 1 96 ? -18.544 -13.818 13.874 1.00 61.94 96 ASN A C 1
ATOM 696 O O . ASN A 1 96 ? -18.275 -13.663 12.684 1.00 61.94 96 ASN A O 1
ATOM 700 N N . PHE A 1 97 ? -17.660 -14.256 14.763 1.00 54.03 97 PHE A N 1
ATOM 701 C CA . PHE A 1 97 ? -16.332 -14.737 14.410 1.00 54.03 97 PHE A CA 1
ATOM 702 C C . PHE A 1 97 ? -16.378 -16.272 14.284 1.00 54.03 97 PHE A C 1
ATOM 704 O O . PHE A 1 97 ? -17.124 -16.927 15.020 1.00 54.03 97 PHE A O 1
ATOM 711 N N . PRO A 1 98 ? -15.633 -16.880 13.345 1.00 51.03 98 PRO A N 1
ATOM 712 C CA . PRO A 1 98 ? -15.564 -18.336 13.222 1.00 51.03 98 PRO A CA 1
ATOM 713 C C . PRO A 1 98 ? -15.034 -18.988 14.514 1.00 51.03 98 PRO A C 1
ATOM 715 O O . PRO A 1 98 ? -14.026 -18.552 15.057 1.00 51.03 98 PRO A O 1
ATOM 718 N N . THR A 1 99 ? -15.682 -20.061 14.985 1.00 43.69 99 THR A N 1
ATOM 719 C CA . THR A 1 99 ? -15.382 -20.786 16.248 1.00 43.69 99 THR A CA 1
ATOM 720 C C . THR A 1 99 ? -14.024 -21.485 16.287 1.00 43.69 99 THR A C 1
ATOM 722 O O . THR A 1 99 ? -13.551 -21.884 17.348 1.00 43.69 99 THR A O 1
ATOM 725 N N . THR A 1 100 ? -13.419 -21.715 15.126 1.00 45.09 100 THR A N 1
ATOM 726 C CA . THR A 1 100 ? -12.094 -22.315 14.982 1.00 45.09 100 THR A CA 1
ATOM 727 C C . THR A 1 100 ? -11.224 -21.281 14.303 1.00 45.09 100 THR A C 1
ATOM 729 O O . THR A 1 100 ? -11.390 -21.066 13.104 1.00 45.09 100 THR A O 1
ATOM 732 N N . ASP A 1 101 ? -10.371 -20.625 15.084 1.00 45.59 101 ASP A N 1
ATOM 733 C CA . ASP A 1 101 ? -9.427 -19.605 14.640 1.00 45.59 101 ASP A CA 1
ATOM 734 C C . ASP A 1 101 ? -8.169 -20.279 14.063 1.00 45.59 101 ASP A C 1
ATOM 736 O O . ASP A 1 101 ? -7.344 -20.795 14.818 1.00 45.59 101 ASP A O 1
ATOM 740 N N . PRO A 1 102 ? -8.022 -20.368 12.735 1.00 39.75 102 PRO A N 1
ATOM 741 C CA . PRO A 1 102 ? -6.902 -21.023 12.073 1.00 39.75 102 PRO A CA 1
ATOM 742 C C . PRO A 1 102 ? -5.720 -20.057 11.876 1.00 39.75 102 PRO A C 1
ATOM 744 O O . PRO A 1 102 ? -4.798 -20.412 11.148 1.00 39.75 102 PRO A O 1
ATOM 747 N N . GLY A 1 103 ? -5.744 -18.862 12.488 1.00 39.34 103 GLY A N 1
ATOM 748 C CA . GLY A 1 103 ? -4.754 -17.806 12.260 1.00 39.34 103 GLY A CA 1
ATOM 749 C C . GLY A 1 103 ? -5.133 -16.873 11.109 1.00 39.34 103 GLY A C 1
ATOM 750 O O . GLY A 1 103 ? -4.306 -16.622 10.240 1.00 39.34 103 GLY A O 1
ATOM 751 N N . PHE A 1 104 ? -6.388 -16.405 11.067 1.00 43.53 104 PHE A N 1
ATOM 752 C CA . PHE A 1 104 ? -6.829 -15.400 10.085 1.00 43.53 104 PHE A CA 1
ATOM 753 C C . PHE A 1 104 ? -6.894 -14.000 10.703 1.00 43.53 104 PHE A C 1
ATOM 755 O O . PHE A 1 104 ? -7.336 -13.843 11.840 1.00 43.53 104 PHE A O 1
ATOM 762 N N . ASP A 1 105 ? -6.528 -12.990 9.914 1.00 47.78 105 ASP A N 1
ATOM 763 C CA . ASP A 1 105 ? -6.571 -11.583 10.308 1.00 47.78 105 ASP A CA 1
ATOM 764 C C . ASP A 1 105 ? -7.970 -10.966 10.118 1.00 47.78 105 ASP A C 1
ATOM 766 O O . ASP A 1 105 ? -8.728 -11.316 9.204 1.00 47.78 105 ASP A O 1
ATOM 770 N N . TYR A 1 106 ? -8.319 -10.015 10.990 1.00 51.69 106 TYR A N 1
ATOM 771 C CA . TYR A 1 106 ? -9.608 -9.318 10.987 1.00 51.69 106 TYR A CA 1
ATOM 772 C C . TYR A 1 106 ? -9.399 -7.807 10.941 1.00 51.69 106 TYR A C 1
ATOM 774 O O . TYR A 1 106 ? -8.617 -7.260 11.722 1.00 51.69 106 TYR A O 1
ATOM 782 N N . TYR A 1 107 ? -10.157 -7.120 10.089 1.00 52.78 107 TYR A N 1
ATOM 783 C CA . TYR A 1 107 ? -10.156 -5.662 10.010 1.00 52.78 107 TYR A CA 1
ATOM 784 C C . TYR A 1 107 ? -11.571 -5.087 10.118 1.00 52.78 107 TYR A C 1
ATOM 786 O O . TYR A 1 107 ? -12.586 -5.748 9.873 1.00 52.78 107 TYR A O 1
ATOM 794 N N . LEU A 1 108 ? -11.643 -3.831 10.552 1.00 53.06 108 LEU A N 1
ATOM 795 C CA . LEU A 1 108 ? -12.886 -3.100 10.780 1.00 53.06 108 LEU A CA 1
ATOM 796 C C . LEU A 1 108 ? -13.045 -2.018 9.716 1.00 53.06 108 LEU A C 1
ATOM 798 O O . LEU A 1 108 ? -12.067 -1.417 9.294 1.00 53.06 108 LEU A O 1
ATOM 802 N N . LEU A 1 109 ? -14.282 -1.736 9.319 1.00 50.53 109 LEU A N 1
ATOM 803 C CA . LEU A 1 109 ? -14.657 -0.658 8.404 1.00 50.53 109 LEU A CA 1
ATOM 804 C C . LEU A 1 109 ? -15.885 0.051 8.973 1.00 50.53 109 LEU A C 1
ATOM 806 O O . LEU A 1 109 ? -16.931 -0.571 9.114 1.00 50.53 109 LEU A O 1
ATOM 810 N N . ALA A 1 110 ? -15.812 1.346 9.273 1.00 44.78 110 ALA A N 1
ATOM 811 C CA . ALA A 1 110 ? -16.997 2.123 9.635 1.00 44.78 110 ALA A CA 1
ATOM 812 C C . ALA A 1 110 ? -17.511 2.940 8.447 1.00 44.78 110 ALA A C 1
ATOM 814 O O . ALA A 1 110 ? -16.758 3.365 7.581 1.00 44.78 110 ALA A O 1
ATOM 815 N N . GLN A 1 111 ? -18.823 3.115 8.345 1.00 48.91 111 GLN A N 1
ATOM 816 C CA . GLN A 1 111 ? -19.469 3.870 7.271 1.00 48.91 111 GLN A CA 1
ATOM 817 C C . GLN A 1 111 ? -20.698 4.590 7.827 1.00 48.91 111 GLN A C 1
ATOM 819 O O . GLN A 1 111 ? -21.347 4.100 8.752 1.00 48.91 111 GLN A O 1
ATOM 824 N N . LEU A 1 112 ? -21.046 5.755 7.279 1.00 39.62 112 LEU A N 1
ATOM 825 C CA . LEU A 1 112 ? -22.327 6.393 7.589 1.00 39.62 112 LEU A CA 1
ATOM 826 C C . LEU A 1 112 ? -23.476 5.526 7.059 1.00 39.62 112 LEU A C 1
ATOM 828 O O . LEU A 1 112 ? -23.404 4.998 5.953 1.00 39.62 112 LEU A O 1
ATOM 832 N N . ARG A 1 113 ? -24.553 5.373 7.842 1.00 46.78 113 ARG A N 1
ATOM 833 C CA . ARG A 1 113 ? -25.679 4.501 7.458 1.00 46.78 113 ARG A CA 1
ATOM 834 C C . ARG A 1 113 ? -26.484 5.042 6.271 1.00 46.78 113 ARG A C 1
ATOM 836 O O . ARG A 1 113 ? -27.054 4.246 5.533 1.00 46.78 113 ARG A O 1
ATOM 843 N N . GLU A 1 114 ? -26.528 6.365 6.094 1.00 36.06 114 GLU A N 1
ATOM 844 C CA . GLU A 1 114 ? -27.386 7.042 5.102 1.00 36.06 114 GLU A CA 1
ATOM 845 C C . GLU A 1 114 ? -26.627 7.842 4.030 1.00 36.06 114 GLU A C 1
ATOM 847 O O . GLU A 1 114 ? -27.245 8.533 3.227 1.00 36.06 114 GLU A O 1
ATOM 852 N N . SER A 1 115 ? -25.296 7.737 3.970 1.00 33.84 115 SER A N 1
ATOM 853 C CA . SER A 1 115 ? -24.497 8.355 2.906 1.00 33.84 115 SER A CA 1
ATOM 854 C C . SER A 1 115 ? -23.427 7.379 2.413 1.00 33.84 115 SER A C 1
ATOM 856 O O . SER A 1 115 ? -22.799 6.730 3.250 1.00 33.84 115 SER A O 1
ATOM 858 N N . PRO A 1 116 ? -23.145 7.301 1.097 1.00 29.66 116 PRO A N 1
ATOM 859 C CA . PRO A 1 116 ? -21.994 6.564 0.570 1.00 29.66 116 PRO A CA 1
ATOM 860 C C . PRO A 1 116 ? -20.643 7.182 0.981 1.00 29.66 116 PRO A C 1
ATOM 862 O O . PRO A 1 116 ? -19.599 6.657 0.615 1.00 29.66 116 PRO A O 1
ATOM 865 N N . SER A 1 117 ? -20.641 8.276 1.755 1.00 27.64 117 SER A N 1
ATOM 866 C CA . SER A 1 117 ? -19.450 8.856 2.380 1.00 27.64 117 SER A CA 1
ATOM 867 C C . SER A 1 117 ? -18.853 7.883 3.410 1.00 27.64 117 SER A C 1
ATOM 869 O O . SER A 1 117 ? -19.245 7.839 4.579 1.00 27.64 117 SER A O 1
ATOM 871 N N . THR A 1 118 ? -17.914 7.066 2.952 1.00 31.11 118 THR A N 1
ATOM 872 C CA . THR A 1 118 ? -17.105 6.129 3.733 1.00 31.11 118 THR A CA 1
ATOM 873 C C . THR A 1 118 ? -16.221 6.864 4.740 1.00 31.11 118 THR A C 1
ATOM 875 O O . THR A 1 118 ? -15.276 7.546 4.361 1.00 31.11 118 THR A O 1
ATOM 878 N N . ALA A 1 119 ? -16.501 6.702 6.034 1.00 28.17 119 ALA A N 1
ATOM 879 C CA . ALA A 1 119 ? -15.583 7.065 7.113 1.00 28.17 119 ALA A CA 1
ATOM 880 C C . ALA A 1 119 ? -14.659 5.872 7.401 1.00 28.17 119 ALA A C 1
ATOM 882 O O . ALA A 1 119 ? -14.908 5.102 8.324 1.00 28.17 119 ALA A O 1
ATOM 883 N N . VAL A 1 120 ? -13.639 5.671 6.564 1.00 34.06 120 VAL A N 1
ATOM 884 C CA . VAL A 1 120 ? -12.771 4.489 6.654 1.00 34.06 120 VAL A CA 1
ATOM 885 C C . VAL A 1 120 ? -12.026 4.433 7.992 1.00 34.06 120 VAL A C 1
ATOM 887 O O . VAL A 1 120 ? -11.594 5.441 8.548 1.00 34.06 120 VAL A O 1
ATOM 890 N N . PHE A 1 121 ? -11.978 3.224 8.545 1.00 40.28 121 PHE A N 1
ATOM 891 C CA . PHE A 1 121 ? -11.456 2.907 9.867 1.00 40.28 121 PHE A CA 1
ATOM 892 C C . PHE A 1 121 ? -9.960 2.586 9.776 1.00 40.28 121 PHE A C 1
ATOM 894 O O . PHE A 1 121 ? -9.533 1.904 8.851 1.00 40.28 121 PHE A O 1
ATOM 901 N N . TYR A 1 122 ? -9.206 2.987 10.805 1.00 39.97 122 TYR A N 1
ATOM 902 C CA . TYR A 1 122 ? -7.819 2.586 11.044 1.00 39.97 122 TYR A CA 1
ATOM 903 C C . TYR A 1 122 ? -7.705 1.859 12.386 1.00 39.97 122 TYR A C 1
ATOM 905 O O . TYR A 1 122 ? -7.741 2.480 13.443 1.00 39.97 122 TYR A O 1
ATOM 913 N N . GLY A 1 123 ? -7.590 0.535 12.370 1.00 36.28 123 GLY A N 1
ATOM 914 C CA . GLY A 1 123 ? -7.277 -0.241 13.563 1.00 36.28 123 GLY A CA 1
ATOM 915 C C . GLY A 1 123 ? -6.998 -1.681 13.205 1.00 36.28 123 GLY A C 1
ATOM 916 O O . GLY A 1 123 ? -7.689 -2.293 12.396 1.00 36.28 123 GLY A O 1
ATOM 917 N N . ILE A 1 124 ? -5.923 -2.166 13.797 1.00 41.84 124 ILE A N 1
ATOM 918 C CA . ILE A 1 124 ? -5.202 -3.346 13.363 1.00 41.84 124 ILE A CA 1
ATOM 919 C C . ILE A 1 124 ? -5.336 -4.328 14.516 1.00 41.84 124 ILE A C 1
ATOM 921 O O . ILE A 1 124 ? -4.752 -4.108 15.581 1.00 41.84 124 ILE A O 1
ATOM 925 N N . TYR A 1 125 ? -6.137 -5.378 14.343 1.00 39.72 125 TYR A N 1
ATOM 926 C CA . TYR A 1 125 ? -5.957 -6.553 15.182 1.00 39.72 125 TYR A CA 1
ATOM 927 C C . TYR A 1 125 ? -4.707 -7.254 14.659 1.00 39.72 125 TYR A C 1
ATOM 929 O O . TYR A 1 125 ? -4.701 -7.742 13.538 1.00 39.72 125 TYR A O 1
ATOM 937 N N . HIS A 1 126 ? -3.630 -7.213 15.436 1.00 44.28 126 HIS A N 1
ATOM 938 C CA . HIS A 1 126 ? -2.374 -7.865 15.098 1.00 44.28 126 HIS A CA 1
ATOM 939 C C . HIS A 1 126 ? -2.090 -8.913 16.166 1.00 44.28 126 HIS A C 1
ATOM 941 O O . HIS A 1 126 ? -1.901 -8.583 17.342 1.00 44.28 126 HIS A O 1
ATOM 947 N N . LEU A 1 127 ? -2.096 -10.176 15.756 1.00 44.47 127 LEU A N 1
ATOM 948 C CA . LEU A 1 127 ? -1.517 -11.247 16.549 1.00 44.47 127 LEU A CA 1
ATOM 949 C C . LEU A 1 127 ? 0.011 -11.090 16.498 1.00 44.47 127 LEU A C 1
ATOM 951 O O . LEU A 1 127 ? 0.542 -10.841 15.416 1.00 44.47 127 LEU A O 1
ATOM 955 N N . PRO A 1 128 ? 0.734 -11.234 17.623 1.00 46.94 128 PRO A N 1
ATOM 956 C CA . PRO A 1 128 ? 2.194 -11.242 17.597 1.00 46.94 128 PRO A CA 1
ATOM 957 C C . PRO A 1 128 ? 2.714 -12.231 16.547 1.00 46.94 128 PRO A C 1
ATOM 959 O O . PRO A 1 128 ? 2.168 -13.331 16.426 1.00 46.94 128 PRO A O 1
ATOM 962 N N . ALA A 1 129 ? 3.762 -11.848 15.815 1.00 54.34 129 ALA A N 1
ATOM 963 C CA . ALA A 1 129 ? 4.333 -12.618 14.707 1.00 54.34 129 ALA A CA 1
ATOM 964 C C . ALA A 1 129 ? 3.409 -12.777 13.478 1.00 54.34 129 ALA A C 1
ATOM 966 O O . ALA A 1 129 ? 3.443 -13.808 12.807 1.00 54.34 129 ALA A O 1
ATOM 967 N N . SER A 1 130 ? 2.597 -11.759 13.180 1.00 53.66 130 SER A N 1
ATOM 968 C CA . SER A 1 130 ? 1.752 -11.683 11.972 1.00 53.66 130 SER A CA 1
ATOM 969 C C . SER A 1 130 ? 2.045 -10.400 11.176 1.00 53.66 130 SER A C 1
ATOM 971 O O . SER A 1 130 ? 2.733 -9.509 11.675 1.00 53.66 130 SER A O 1
ATOM 973 N N . PRO A 1 131 ? 1.582 -10.250 9.926 1.00 61.88 131 PRO A N 1
ATOM 974 C CA . PRO A 1 131 ? 1.732 -8.981 9.229 1.00 61.88 131 PRO A CA 1
ATOM 975 C C . PRO A 1 131 ? 0.838 -7.882 9.831 1.00 61.88 131 PRO A C 1
ATOM 977 O O . PRO A 1 131 ? -0.159 -8.135 10.508 1.00 61.88 131 PRO A O 1
ATOM 980 N N . VAL A 1 132 ? 1.218 -6.627 9.611 1.00 71.00 132 VAL A N 1
ATOM 981 C CA . VAL A 1 132 ? 0.430 -5.439 9.954 1.00 71.00 132 VAL A CA 1
ATOM 982 C C . VAL A 1 132 ? -0.363 -5.009 8.726 1.00 71.00 132 VAL A C 1
ATOM 984 O O . VAL A 1 132 ? 0.224 -4.815 7.673 1.00 71.00 132 VAL A O 1
ATOM 987 N N . PHE A 1 133 ? -1.673 -4.809 8.847 1.00 68.00 133 PHE A N 1
ATOM 988 C CA . PHE A 1 133 ? -2.518 -4.402 7.718 1.00 68.00 133 PHE A CA 1
ATOM 989 C C . PHE A 1 133 ? -2.905 -2.926 7.802 1.00 68.00 133 PHE A C 1
ATOM 991 O O . PHE A 1 133 ? -3.265 -2.424 8.863 1.00 68.00 133 PHE A O 1
ATOM 998 N N . VAL A 1 134 ? -2.862 -2.224 6.676 1.00 72.06 134 VAL A N 1
ATOM 999 C CA . VAL A 1 134 ? -3.176 -0.802 6.534 1.00 72.06 134 VAL A CA 1
ATOM 1000 C C . VAL A 1 134 ? -4.146 -0.660 5.371 1.00 72.06 134 VAL A C 1
ATOM 1002 O O . VAL A 1 134 ? -3.845 -1.113 4.275 1.00 72.06 134 VAL A O 1
ATOM 1005 N N . HIS A 1 135 ? -5.305 -0.042 5.599 1.00 70.12 135 HIS A N 1
ATOM 1006 C CA . HIS A 1 135 ? -6.325 0.132 4.564 1.00 70.12 135 HIS A CA 1
ATOM 1007 C C . HIS A 1 135 ? -6.689 1.600 4.397 1.00 70.12 135 HIS A C 1
ATOM 1009 O O . HIS A 1 135 ? -7.227 2.174 5.338 1.00 70.12 135 HIS A O 1
ATOM 1015 N N . GLY A 1 136 ? -6.426 2.177 3.226 1.00 63.28 136 GLY A N 1
ATOM 1016 C CA . GLY A 1 136 ? -6.784 3.551 2.873 1.00 63.28 136 GLY A CA 1
ATOM 1017 C C . GLY A 1 136 ? -8.284 3.802 2.716 1.00 63.28 136 GLY A C 1
ATOM 1018 O O . GLY A 1 136 ? -9.095 2.878 2.637 1.00 63.28 136 GLY A O 1
ATOM 1019 N N . GLY A 1 137 ? -8.659 5.077 2.683 1.00 53.94 137 GLY A N 1
ATOM 1020 C CA . GLY A 1 137 ? -9.984 5.560 2.332 1.00 53.94 137 GLY A CA 1
ATOM 1021 C C . GLY A 1 137 ? -10.297 5.461 0.835 1.00 53.94 137 GLY A C 1
ATOM 1022 O O . GLY A 1 137 ? -9.417 5.446 -0.006 1.00 53.94 137 GLY A O 1
ATOM 1023 N N . ALA A 1 138 ? -11.587 5.435 0.485 1.00 53.31 138 ALA A N 1
ATOM 1024 C CA . ALA A 1 138 ? -12.046 5.308 -0.906 1.00 53.31 138 ALA A CA 1
ATOM 1025 C C . ALA A 1 138 ? -12.266 6.649 -1.647 1.00 53.31 138 ALA A C 1
ATOM 1027 O O . ALA A 1 138 ? -12.924 6.659 -2.684 1.00 53.31 138 ALA A O 1
ATOM 1028 N N . ALA A 1 139 ? -11.864 7.795 -1.081 1.00 51.78 139 ALA A N 1
ATOM 1029 C CA . ALA A 1 139 ? -12.273 9.101 -1.626 1.00 51.78 139 ALA A CA 1
ATOM 1030 C C . ALA A 1 139 ? -11.284 10.264 -1.427 1.00 51.78 139 ALA A C 1
ATOM 1032 O O . ALA A 1 139 ? -11.655 11.409 -1.697 1.00 51.78 139 ALA A O 1
ATOM 1033 N N . LEU A 1 140 ? -10.070 10.026 -0.927 1.00 64.44 140 LEU A N 1
ATOM 1034 C CA . LEU A 1 140 ? -9.068 11.069 -0.695 1.00 64.44 140 LEU A CA 1
ATOM 1035 C C . LEU A 1 140 ? -7.667 10.483 -0.848 1.00 64.44 140 LEU A C 1
ATOM 1037 O O . LEU A 1 140 ? -7.447 9.359 -0.426 1.00 64.44 140 LEU A O 1
ATOM 1041 N N . ALA A 1 141 ? -6.743 11.319 -1.327 1.00 76.19 141 ALA A N 1
ATOM 1042 C CA . ALA A 1 141 ? -5.306 11.076 -1.289 1.00 76.19 141 ALA A CA 1
ATOM 1043 C C . ALA A 1 141 ? -4.862 10.659 0.121 1.00 76.19 141 ALA A C 1
ATOM 1045 O O . ALA A 1 141 ? -4.811 11.492 1.042 1.00 76.19 141 ALA A O 1
ATOM 1046 N N . ASP A 1 142 ? -4.541 9.381 0.290 1.00 78.00 142 ASP A N 1
ATOM 1047 C CA . ASP A 1 142 ? -4.069 8.857 1.563 1.00 78.00 142 ASP A CA 1
ATOM 1048 C C . ASP A 1 142 ? -2.570 9.080 1.744 1.00 78.00 142 ASP A C 1
ATOM 1050 O O . ASP A 1 142 ? -1.780 9.097 0.803 1.00 78.00 142 ASP A O 1
ATOM 1054 N N . ARG A 1 143 ? -2.155 9.260 3.002 1.00 86.00 143 ARG A N 1
ATOM 1055 C CA . ARG A 1 143 ? -0.739 9.388 3.361 1.00 86.00 143 ARG A CA 1
ATOM 1056 C C . ARG A 1 143 ? -0.353 8.346 4.390 1.00 86.00 143 ARG A C 1
ATOM 1058 O O . ARG A 1 143 ? -0.592 8.553 5.584 1.00 86.00 143 ARG A O 1
ATOM 1065 N N . VAL A 1 144 ? 0.300 7.285 3.930 1.00 88.00 144 VAL A N 1
ATOM 1066 C CA . VAL A 1 144 ? 0.880 6.232 4.764 1.00 88.00 144 VAL A CA 1
ATOM 1067 C C . VAL A 1 144 ? 2.363 6.513 4.980 1.00 88.00 144 VAL A C 1
ATOM 1069 O O . VAL A 1 144 ? 3.121 6.722 4.036 1.00 88.00 144 VAL A O 1
ATOM 1072 N N . THR A 1 145 ? 2.807 6.503 6.234 1.00 91.50 145 THR A N 1
ATOM 1073 C CA . THR A 1 145 ? 4.240 6.515 6.554 1.00 91.50 145 THR A CA 1
ATOM 1074 C C . THR A 1 145 ? 4.572 5.408 7.535 1.00 91.50 145 THR A C 1
ATOM 1076 O O . THR A 1 145 ? 3.899 5.255 8.555 1.00 91.50 145 THR A O 1
ATOM 1079 N N . VAL A 1 146 ? 5.628 4.662 7.239 1.00 92.50 146 VAL A N 1
ATOM 1080 C CA . VAL A 1 146 ? 6.178 3.627 8.110 1.00 92.50 146 VAL A CA 1
ATOM 1081 C C . VAL A 1 146 ? 7.586 4.049 8.510 1.00 92.50 146 VAL A C 1
ATOM 1083 O O . VAL A 1 146 ? 8.394 4.439 7.669 1.00 92.50 146 VAL A O 1
ATOM 1086 N N . LEU A 1 147 ? 7.873 4.048 9.808 1.00 93.44 147 LEU A N 1
ATOM 1087 C CA . LEU A 1 147 ? 9.167 4.483 10.325 1.00 93.44 147 LEU A CA 1
ATOM 1088 C C . LEU A 1 147 ? 9.580 3.703 11.567 1.00 93.44 147 LEU A C 1
ATOM 1090 O O . LEU A 1 147 ? 8.738 3.286 12.365 1.00 93.44 147 LEU A O 1
ATOM 1094 N N . THR A 1 148 ? 10.886 3.588 11.776 1.00 93.75 148 THR A N 1
ATOM 1095 C CA . THR A 1 148 ? 11.436 3.124 13.049 1.00 93.75 148 THR A CA 1
ATOM 1096 C C . THR A 1 148 ? 11.247 4.194 14.122 1.00 93.75 148 THR A C 1
ATOM 1098 O O . THR A 1 148 ? 11.430 5.391 13.887 1.00 93.75 148 THR A O 1
ATOM 1101 N N . VAL A 1 149 ? 10.880 3.772 15.329 1.00 91.06 149 VAL A N 1
ATOM 1102 C CA . VAL A 1 149 ? 10.767 4.648 16.493 1.00 91.06 149 VAL A CA 1
ATOM 1103 C C . VAL A 1 149 ? 11.159 3.928 17.777 1.00 91.06 149 VAL A C 1
ATOM 1105 O O . VAL A 1 149 ? 10.889 2.746 17.947 1.00 91.06 149 VAL A O 1
ATOM 1108 N N . SER A 1 150 ? 11.710 4.681 18.724 1.00 86.75 150 SER A N 1
ATOM 1109 C CA . SER A 1 150 ? 11.818 4.278 20.125 1.00 86.75 150 SER A CA 1
ATOM 1110 C C . SER A 1 150 ? 10.844 5.095 20.976 1.00 86.75 150 SER A C 1
ATOM 1112 O O . SER A 1 150 ? 10.764 6.321 20.842 1.00 86.75 150 SER A O 1
ATOM 1114 N N . THR A 1 151 ? 10.119 4.448 21.877 1.00 78.38 151 THR A N 1
ATOM 1115 C CA . THR A 1 151 ? 9.274 5.085 22.894 1.00 78.38 151 THR A CA 1
ATOM 1116 C C . THR A 1 151 ? 9.747 4.688 24.291 1.00 78.38 151 THR A C 1
ATOM 1118 O O . THR A 1 151 ? 10.668 3.891 24.447 1.00 78.38 151 THR A O 1
ATOM 1121 N N . ALA A 1 152 ? 9.107 5.230 25.330 1.00 69.88 152 ALA A N 1
ATOM 1122 C CA . ALA A 1 152 ? 9.371 4.800 26.703 1.00 69.88 152 ALA A CA 1
ATOM 1123 C C . ALA A 1 152 ? 9.004 3.321 26.953 1.00 69.88 152 ALA A C 1
ATOM 1125 O O . ALA A 1 152 ? 9.523 2.719 27.888 1.00 69.88 152 ALA A O 1
ATOM 1126 N N . GLU A 1 153 ? 8.112 2.747 26.136 1.00 69.94 153 GLU A N 1
ATOM 1127 C CA . GLU A 1 153 ? 7.601 1.378 26.296 1.00 69.94 153 GLU A CA 1
ATOM 1128 C C . GLU A 1 153 ? 8.189 0.390 25.276 1.00 69.94 153 GLU A C 1
ATOM 1130 O O . GLU A 1 153 ? 8.222 -0.808 25.542 1.00 69.94 153 GLU A O 1
ATOM 1135 N N . ILE A 1 154 ? 8.659 0.874 24.122 1.00 73.25 154 ILE A N 1
ATOM 1136 C CA . ILE A 1 154 ? 9.158 0.057 23.010 1.00 73.25 154 ILE A CA 1
ATOM 1137 C C . ILE A 1 154 ? 10.505 0.629 22.569 1.00 73.25 154 ILE A C 1
ATOM 1139 O O . ILE A 1 154 ? 10.558 1.706 21.981 1.00 73.25 154 ILE A O 1
ATOM 1143 N N . ALA A 1 155 ? 11.596 -0.076 22.868 1.00 79.06 155 ALA A N 1
ATOM 1144 C CA . ALA A 1 155 ? 12.947 0.389 22.544 1.00 79.06 155 ALA A CA 1
ATOM 1145 C C . ALA A 1 155 ? 13.244 0.346 21.034 1.00 79.06 155 ALA A C 1
ATOM 1147 O O . ALA A 1 155 ? 13.889 1.254 20.517 1.00 79.06 155 ALA A O 1
ATOM 1148 N N . ASP A 1 156 ? 12.738 -0.681 20.350 1.00 85.19 156 ASP A N 1
ATOM 1149 C CA . ASP A 1 156 ? 12.819 -0.862 18.903 1.00 85.19 156 ASP A CA 1
ATOM 1150 C C . ASP A 1 156 ? 11.414 -1.146 18.375 1.00 85.19 156 ASP A C 1
ATOM 1152 O O . ASP A 1 156 ? 10.819 -2.188 18.678 1.00 85.19 156 ASP A O 1
ATOM 1156 N N . GLY A 1 157 ? 10.852 -0.164 17.678 1.00 81.38 157 GLY A N 1
ATOM 1157 C CA . GLY A 1 157 ? 9.479 -0.222 17.227 1.00 81.38 157 GLY A CA 1
ATOM 1158 C C . GLY A 1 157 ? 9.274 0.237 15.798 1.00 81.38 157 GLY A C 1
ATOM 1159 O O . GLY A 1 157 ? 9.975 1.102 15.274 1.00 81.38 157 GLY A O 1
ATOM 1160 N N . VAL A 1 158 ? 8.218 -0.304 15.208 1.00 82.88 158 VAL A N 1
ATOM 1161 C CA . VAL A 1 158 ? 7.691 0.064 13.899 1.00 82.88 158 VAL A CA 1
ATOM 1162 C C . VAL A 1 158 ? 6.471 0.932 14.127 1.00 82.88 158 VAL A C 1
ATOM 1164 O O . VAL A 1 158 ? 5.486 0.485 14.717 1.00 82.88 158 VAL A O 1
ATOM 1167 N N . ARG A 1 159 ? 6.517 2.184 13.673 1.00 86.12 159 ARG A N 1
ATOM 1168 C CA . ARG A 1 159 ? 5.359 3.073 13.682 1.00 86.12 159 ARG A CA 1
ATOM 1169 C C . ARG A 1 159 ? 4.765 3.191 12.294 1.00 86.12 159 ARG A C 1
ATOM 1171 O O . ARG A 1 159 ? 5.404 3.724 11.395 1.00 86.12 159 ARG A O 1
ATOM 1178 N N . VAL A 1 160 ? 3.508 2.792 12.182 1.00 83.81 160 VAL A N 1
ATOM 1179 C CA . VAL A 1 160 ? 2.677 2.987 10.997 1.00 83.81 160 VAL A CA 1
ATOM 1180 C C . VAL A 1 160 ? 1.757 4.173 11.252 1.00 83.81 160 VAL A C 1
ATOM 1182 O O . VAL A 1 160 ? 1.036 4.207 12.252 1.00 83.81 160 VAL A O 1
ATOM 1185 N N . LYS A 1 161 ? 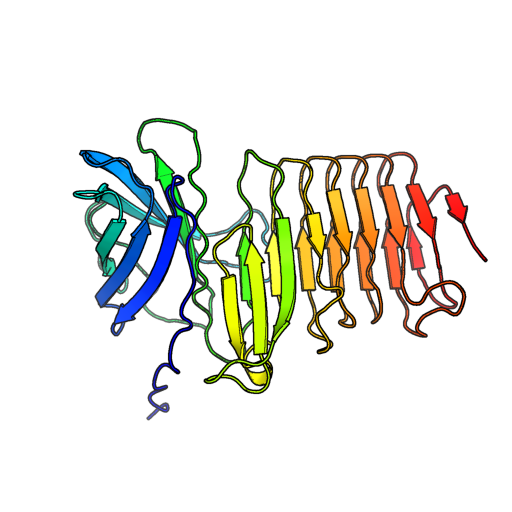1.797 5.172 10.374 1.00 81.69 161 LYS A N 1
ATOM 1186 C CA . LYS A 1 161 ? 0.891 6.323 10.383 1.00 81.69 161 LYS A CA 1
ATOM 1187 C C . LYS A 1 161 ? 0.078 6.317 9.108 1.00 81.69 161 LYS A C 1
ATOM 1189 O O . LYS A 1 161 ? 0.652 6.151 8.037 1.00 81.69 161 LYS A O 1
ATOM 1194 N N . LEU A 1 162 ? -1.206 6.605 9.228 1.00 72.88 162 LEU A N 1
ATOM 1195 C CA . LEU A 1 162 ? -2.062 6.890 8.090 1.00 72.88 162 LEU A CA 1
ATOM 1196 C C . LEU A 1 162 ? -2.909 8.110 8.435 1.00 72.88 162 LEU A C 1
ATOM 1198 O O . LEU A 1 162 ? -3.819 8.044 9.258 1.00 72.88 162 LEU A O 1
ATOM 1202 N N . GLY A 1 163 ? -2.507 9.271 7.920 1.00 67.62 163 GLY A N 1
ATOM 1203 C CA . GLY A 1 163 ? -2.972 10.551 8.452 1.00 67.62 163 GLY A CA 1
ATOM 1204 C C . GLY A 1 163 ? -2.512 10.753 9.902 1.00 67.62 163 GLY A C 1
ATOM 1205 O O . GLY A 1 163 ? -1.312 10.822 10.166 1.00 67.62 163 GLY A O 1
ATOM 1206 N N . ASN A 1 164 ? -3.455 10.882 10.843 1.00 51.56 164 ASN A N 1
ATOM 1207 C CA . ASN A 1 164 ? -3.146 11.197 12.243 1.00 51.56 164 ASN A CA 1
ATOM 1208 C C . ASN A 1 164 ? -3.403 10.111 13.297 1.00 51.56 164 ASN A C 1
ATOM 1210 O O . ASN A 1 164 ? -2.891 10.315 14.396 1.00 51.56 164 ASN A O 1
ATOM 1214 N N . PRO A 1 165 ? -4.104 8.980 13.074 1.00 57.53 165 PRO A N 1
ATOM 1215 C CA . PRO A 1 165 ? -3.804 7.816 13.891 1.00 57.53 165 PRO A CA 1
ATOM 1216 C C . PRO A 1 165 ? -2.409 7.284 13.532 1.00 57.53 165 PRO A C 1
ATOM 1218 O O . PRO A 1 165 ? -2.030 7.171 12.364 1.00 57.53 165 PRO A O 1
ATOM 1221 N N . SER A 1 166 ? -1.634 6.956 14.565 1.00 67.81 166 SER A N 1
ATOM 1222 C CA . SER A 1 166 ? -0.387 6.209 14.421 1.00 67.81 166 SER A CA 1
ATOM 1223 C C . SER A 1 166 ? -0.352 5.055 15.402 1.00 67.81 166 SER A C 1
ATOM 1225 O O . SER A 1 166 ? -0.683 5.245 16.573 1.00 67.81 166 SER A O 1
ATOM 1227 N N . PHE A 1 167 ? 0.099 3.899 14.942 1.00 70.00 167 PHE A N 1
ATOM 1228 C CA . PHE A 1 167 ? 0.222 2.678 15.729 1.00 70.00 167 PHE A CA 1
ATOM 1229 C C . PHE A 1 167 ? 1.692 2.303 15.818 1.00 70.00 167 PHE A C 1
ATOM 1231 O O . PHE A 1 167 ? 2.414 2.440 14.836 1.00 70.00 167 PHE A O 1
ATOM 1238 N N . THR A 1 168 ? 2.156 1.905 17.002 1.00 73.44 168 THR A N 1
ATOM 1239 C CA . THR A 1 168 ? 3.554 1.504 17.219 1.00 73.44 168 THR A CA 1
ATOM 1240 C C . THR A 1 168 ? 3.596 0.059 17.691 1.00 73.44 168 THR A C 1
ATOM 1242 O O . THR A 1 168 ? 2.970 -0.259 18.694 1.00 73.44 168 THR A O 1
ATOM 1245 N N . TYR A 1 169 ? 4.346 -0.787 17.001 1.00 75.00 169 TYR A N 1
ATOM 1246 C CA . TYR A 1 169 ? 4.541 -2.203 17.315 1.00 75.00 169 TYR A CA 1
ATOM 1247 C C . TYR A 1 169 ? 5.992 -2.431 17.718 1.00 75.00 169 TYR A C 1
ATOM 1249 O O . TYR A 1 169 ? 6.854 -1.663 17.294 1.00 75.00 169 TYR A O 1
ATOM 1257 N N . ALA A 1 170 ? 6.285 -3.457 18.516 1.00 74.38 170 ALA A N 1
ATOM 1258 C CA . ALA A 1 170 ? 7.670 -3.891 18.672 1.00 74.38 170 ALA A CA 1
ATOM 1259 C C . ALA A 1 170 ? 8.142 -4.504 17.349 1.00 74.38 170 ALA A C 1
ATOM 1261 O O . ALA A 1 170 ? 7.405 -5.270 16.732 1.00 74.38 170 ALA A O 1
ATOM 1262 N N . THR A 1 171 ? 9.357 -4.182 16.908 1.00 81.56 171 THR A N 1
ATOM 1263 C CA . THR A 1 171 ? 9.863 -4.631 15.599 1.00 81.56 171 THR A CA 1
ATOM 1264 C C . THR A 1 171 ? 9.841 -6.155 15.456 1.00 81.56 171 THR A C 1
ATOM 1266 O O . THR A 1 171 ? 9.472 -6.662 14.405 1.00 81.56 171 THR A O 1
ATOM 1269 N N . GLY A 1 172 ? 10.140 -6.896 16.529 1.00 75.81 172 GLY A N 1
ATOM 1270 C CA . GLY A 1 172 ? 10.115 -8.365 16.529 1.00 75.81 172 GLY A CA 1
ATOM 1271 C C . GLY A 1 172 ? 8.726 -9.004 16.405 1.00 75.81 172 GLY A C 1
ATOM 1272 O O . GLY A 1 172 ? 8.650 -10.200 16.137 1.00 75.81 172 GLY A O 1
ATOM 1273 N N . ASP A 1 173 ? 7.649 -8.236 16.581 1.00 75.38 173 ASP A N 1
ATOM 1274 C CA . ASP A 1 173 ? 6.281 -8.739 16.424 1.00 75.38 173 ASP A CA 1
ATOM 1275 C C . ASP A 1 173 ? 5.771 -8.583 14.980 1.00 75.38 173 ASP A C 1
ATOM 1277 O O . ASP A 1 173 ? 4.826 -9.267 14.593 1.00 75.38 173 ASP A O 1
ATOM 1281 N N . VAL A 1 174 ? 6.409 -7.732 14.167 1.00 73.31 174 VAL A N 1
ATOM 1282 C CA . VAL A 1 174 ? 5.982 -7.409 12.798 1.00 73.31 174 VAL A CA 1
ATOM 1283 C C . VAL A 1 174 ? 6.700 -8.304 11.790 1.00 73.31 174 VAL A C 1
ATOM 1285 O O . VAL A 1 174 ? 7.894 -8.141 11.550 1.00 73.31 174 VAL A O 1
ATOM 1288 N N . THR A 1 175 ? 5.975 -9.226 11.151 1.00 76.56 175 THR A N 1
ATOM 1289 C CA . THR A 1 175 ? 6.554 -10.106 10.112 1.00 76.56 175 THR A CA 1
ATOM 1290 C C . THR A 1 175 ? 6.447 -9.541 8.697 1.00 76.56 175 THR A C 1
ATOM 1292 O O . THR A 1 175 ? 7.063 -10.074 7.781 1.00 76.56 175 THR A O 1
ATOM 1295 N N . GLY A 1 176 ? 5.651 -8.489 8.511 1.00 80.94 176 GLY A N 1
ATOM 1296 C CA . GLY A 1 176 ? 5.401 -7.826 7.234 1.00 80.94 176 GLY A CA 1
ATOM 1297 C C . GLY A 1 176 ? 4.388 -6.695 7.399 1.00 80.94 176 GLY A C 1
ATOM 1298 O O . GLY A 1 176 ? 3.778 -6.568 8.465 1.00 80.94 176 GLY A O 1
ATOM 1299 N N . ILE A 1 177 ? 4.199 -5.870 6.373 1.00 81.69 177 ILE A N 1
ATOM 1300 C CA . ILE A 1 177 ? 3.207 -4.788 6.376 1.00 81.69 177 ILE A CA 1
ATOM 1301 C C . ILE A 1 177 ? 2.440 -4.799 5.052 1.00 81.69 177 ILE A C 1
ATOM 1303 O O . ILE A 1 177 ? 2.998 -4.513 4.003 1.00 81.69 177 ILE A O 1
ATOM 1307 N N . ASN A 1 178 ? 1.147 -5.087 5.098 1.00 81.38 178 ASN A N 1
ATOM 1308 C CA . ASN A 1 178 ? 0.263 -5.041 3.940 1.00 81.38 178 ASN A CA 1
ATOM 1309 C C . ASN A 1 178 ? -0.468 -3.696 3.916 1.00 81.38 178 ASN A C 1
ATOM 1311 O O . ASN A 1 178 ? -1.129 -3.336 4.888 1.00 81.38 178 ASN A O 1
ATOM 1315 N N . ILE A 1 179 ? -0.354 -2.949 2.827 1.00 83.06 179 ILE A N 1
ATOM 1316 C CA . ILE A 1 179 ? -0.939 -1.627 2.631 1.00 83.06 179 ILE A CA 1
ATOM 1317 C C . ILE A 1 179 ? -1.813 -1.689 1.388 1.00 83.06 179 ILE A C 1
ATOM 1319 O O . ILE A 1 179 ? -1.318 -1.891 0.288 1.00 83.06 179 ILE A O 1
ATOM 1323 N N . HIS A 1 180 ? -3.112 -1.490 1.552 1.00 78.12 180 HIS A N 1
ATOM 1324 C CA . HIS A 1 180 ? -4.038 -1.403 0.434 1.00 78.12 180 HIS A CA 1
ATOM 1325 C C . HIS A 1 180 ? -4.805 -0.095 0.522 1.00 78.12 180 HIS A C 1
ATOM 1327 O O . HIS A 1 180 ? -5.610 0.113 1.431 1.00 78.12 180 HIS A O 1
ATOM 1333 N N . THR A 1 181 ? -4.536 0.804 -0.403 1.00 78.75 181 THR A N 1
ATOM 1334 C CA . THR A 1 181 ? -5.334 2.007 -0.617 1.00 78.75 181 THR A CA 1
ATOM 1335 C C . THR A 1 181 ? -6.316 1.750 -1.766 1.00 78.75 181 THR A C 1
ATOM 1337 O O . THR A 1 181 ? -6.535 0.589 -2.130 1.00 78.75 181 THR A O 1
ATOM 1340 N N . TYR A 1 182 ? -7.047 2.770 -2.217 1.00 79.94 182 TYR A N 1
ATOM 1341 C CA . TYR A 1 182 ? -8.156 2.557 -3.149 1.00 79.94 182 TYR A CA 1
ATOM 1342 C C . TYR A 1 182 ? -8.175 3.554 -4.287 1.00 79.94 182 TYR A C 1
ATOM 1344 O O . TYR A 1 182 ? -7.889 3.165 -5.400 1.00 79.94 182 TYR A O 1
ATOM 1352 N N . ALA A 1 183 ? -8.665 4.766 -4.060 1.00 78.69 183 ALA A N 1
ATOM 1353 C CA . ALA A 1 183 ? -8.837 5.733 -5.125 1.00 78.69 183 ALA A CA 1
ATOM 1354 C C . ALA A 1 183 ? -8.413 7.103 -4.618 1.00 78.69 183 ALA A C 1
ATOM 1356 O O . ALA A 1 183 ? -8.881 7.544 -3.560 1.00 78.69 183 ALA A O 1
ATOM 1357 N N . GLY A 1 184 ? -7.627 7.803 -5.420 1.00 83.25 184 GLY A N 1
ATOM 1358 C CA . GLY A 1 184 ? -6.978 9.045 -5.043 1.00 83.25 184 GLY A CA 1
ATOM 1359 C C . GLY A 1 184 ? -5.526 9.048 -5.502 1.00 83.25 184 GLY A C 1
ATOM 1360 O O . GLY A 1 184 ? -5.074 8.141 -6.168 1.00 83.25 184 GLY A O 1
ATOM 1361 N N . ASN A 1 185 ? -4.808 10.127 -5.198 1.00 90.44 185 ASN A N 1
ATOM 1362 C CA . ASN A 1 185 ? -3.370 10.173 -5.450 1.00 90.44 185 ASN A CA 1
ATOM 1363 C C . ASN A 1 185 ? -2.661 9.918 -4.124 1.00 90.44 185 ASN A C 1
ATOM 1365 O O . ASN A 1 185 ? -2.535 10.827 -3.291 1.00 90.44 185 ASN A O 1
ATOM 1369 N N . GLU A 1 186 ? -2.224 8.693 -3.914 1.00 89.94 186 GLU A N 1
ATOM 1370 C CA . GLU A 1 186 ? -1.705 8.207 -2.655 1.00 89.94 186 GLU A CA 1
ATOM 1371 C C . GLU A 1 186 ? -0.223 8.511 -2.458 1.00 89.94 186 GLU A C 1
ATOM 1373 O O . GLU A 1 186 ? 0.579 8.628 -3.383 1.00 89.94 186 GLU A O 1
ATOM 1378 N N . PHE A 1 187 ? 0.168 8.633 -1.192 1.00 93.38 187 PHE A N 1
ATOM 1379 C CA . PHE A 1 187 ? 1.564 8.733 -0.795 1.00 93.38 187 PHE A CA 1
ATOM 1380 C C . PHE A 1 187 ? 1.880 7.698 0.277 1.00 93.38 187 PHE A C 1
ATOM 1382 O O . PHE A 1 187 ? 1.465 7.835 1.433 1.00 93.38 187 PHE A O 1
ATOM 1389 N N . ILE A 1 188 ? 2.677 6.700 -0.082 1.00 94.81 188 ILE A N 1
ATOM 1390 C CA . ILE A 1 188 ? 3.094 5.601 0.785 1.00 94.81 188 ILE A CA 1
ATOM 1391 C C . ILE A 1 188 ? 4.616 5.648 0.900 1.00 94.81 188 ILE A C 1
ATOM 1393 O O . ILE A 1 188 ? 5.324 5.619 -0.100 1.00 94.81 188 ILE A O 1
ATOM 1397 N N . SER A 1 189 ? 5.138 5.767 2.123 1.00 96.31 189 SER A N 1
ATOM 1398 C CA . SER A 1 189 ? 6.579 5.920 2.352 1.00 96.31 189 SER A CA 1
ATOM 1399 C C . SER A 1 189 ? 7.069 5.122 3.557 1.00 96.31 189 SER A C 1
ATOM 1401 O O . SER A 1 189 ? 6.725 5.449 4.696 1.00 96.31 189 SER A O 1
ATOM 1403 N N . ALA A 1 190 ? 7.973 4.173 3.327 1.00 96.06 190 ALA A N 1
ATOM 1404 C CA . ALA A 1 190 ? 8.680 3.408 4.355 1.00 96.06 190 ALA A CA 1
ATOM 1405 C C . ALA A 1 190 ? 10.194 3.690 4.409 1.00 96.06 190 ALA A C 1
ATOM 1407 O O . ALA A 1 190 ? 10.915 3.016 5.133 1.00 96.06 190 ALA A O 1
ATOM 1408 N N . VAL A 1 191 ? 10.676 4.754 3.755 1.00 93.25 191 VAL A N 1
ATOM 1409 C CA . VAL A 1 191 ? 12.112 5.122 3.690 1.00 93.25 191 VAL A CA 1
ATOM 1410 C C . VAL A 1 191 ? 12.810 5.309 5.044 1.00 93.25 191 VAL A C 1
ATOM 1412 O O . VAL A 1 191 ? 14.033 5.345 5.120 1.00 93.25 191 VAL A O 1
ATOM 1415 N N . SER A 1 192 ? 12.048 5.514 6.122 1.00 94.44 192 SER A N 1
ATOM 1416 C CA . SER A 1 192 ? 12.570 5.684 7.487 1.00 94.44 192 SER A CA 1
ATOM 1417 C C . SER A 1 192 ? 12.438 4.419 8.341 1.00 94.44 192 SER A C 1
ATOM 1419 O O . SER A 1 192 ? 12.627 4.478 9.559 1.00 94.44 192 SER A O 1
ATOM 1421 N N . LEU A 1 193 ? 12.066 3.291 7.739 1.00 94.44 193 LEU A N 1
ATOM 1422 C CA . LEU A 1 193 ? 12.041 1.985 8.375 1.00 94.44 193 LEU A CA 1
ATOM 1423 C C . LEU A 1 193 ? 13.421 1.336 8.229 1.00 94.44 193 LEU A C 1
ATOM 1425 O O . LEU A 1 193 ? 13.854 1.015 7.131 1.00 94.44 193 LEU A O 1
ATOM 1429 N N . ALA A 1 194 ? 14.128 1.171 9.345 1.00 92.75 194 ALA A N 1
ATOM 1430 C CA . ALA A 1 194 ? 15.476 0.605 9.347 1.00 92.75 194 ALA A CA 1
ATOM 1431 C C . ALA A 1 194 ? 15.486 -0.930 9.257 1.00 92.75 194 ALA A C 1
ATOM 1433 O O . ALA A 1 194 ? 16.471 -1.517 8.812 1.00 92.75 194 ALA A O 1
ATOM 1434 N N . ALA A 1 195 ? 14.418 -1.579 9.726 1.00 91.81 195 ALA A N 1
ATOM 1435 C CA . ALA A 1 195 ? 14.287 -3.027 9.672 1.00 91.81 195 ALA A CA 1
ATOM 1436 C C . ALA A 1 195 ? 13.859 -3.467 8.257 1.00 91.81 195 ALA A C 1
ATOM 1438 O O . ALA A 1 195 ? 12.955 -2.842 7.704 1.00 91.81 195 ALA A O 1
ATOM 1439 N N . PRO A 1 196 ? 14.439 -4.548 7.700 1.00 94.06 196 PRO A N 1
ATOM 1440 C CA . PRO A 1 196 ? 14.098 -5.066 6.373 1.00 94.06 196 PRO A CA 1
ATOM 1441 C C . PRO A 1 196 ? 12.780 -5.854 6.425 1.00 94.06 196 PRO A C 1
ATOM 1443 O O . PRO A 1 196 ? 12.738 -7.070 6.239 1.00 94.06 196 PRO A O 1
ATOM 1446 N N . ILE A 1 197 ? 11.704 -5.171 6.799 1.00 92.00 197 ILE A N 1
ATOM 1447 C CA . ILE A 1 197 ? 10.361 -5.739 6.881 1.00 92.00 197 ILE A CA 1
ATOM 1448 C C . ILE A 1 197 ? 9.750 -5.665 5.491 1.00 92.00 197 ILE A C 1
ATOM 1450 O O . ILE A 1 197 ? 9.692 -4.581 4.925 1.00 92.00 197 ILE A O 1
ATOM 1454 N N . ALA A 1 198 ? 9.270 -6.802 4.991 1.00 92.88 198 ALA A N 1
ATOM 1455 C CA . ALA A 1 198 ? 8.588 -6.885 3.708 1.00 92.88 198 ALA A CA 1
ATOM 1456 C C . ALA A 1 198 ? 7.257 -6.121 3.730 1.00 92.88 198 ALA A C 1
ATOM 1458 O O . ALA A 1 198 ? 6.438 -6.295 4.644 1.00 92.88 198 ALA A O 1
ATOM 1459 N N . LEU A 1 199 ? 7.033 -5.303 2.710 1.00 93.12 199 LEU A N 1
ATOM 1460 C CA . LEU A 1 199 ? 5.798 -4.588 2.444 1.00 93.12 199 LEU A CA 1
ATOM 1461 C C . LEU A 1 199 ? 5.072 -5.213 1.251 1.00 93.12 199 LEU A C 1
ATOM 1463 O O . LEU A 1 199 ? 5.676 -5.482 0.222 1.00 93.12 199 LEU A O 1
ATOM 1467 N N . THR A 1 200 ? 3.756 -5.368 1.361 1.00 89.19 200 THR A N 1
ATOM 1468 C CA . THR A 1 200 ? 2.876 -5.620 0.211 1.00 89.19 200 THR A CA 1
ATOM 1469 C C . THR A 1 200 ? 2.015 -4.387 0.018 1.00 89.19 200 THR A C 1
ATOM 1471 O O . THR A 1 200 ? 1.270 -4.034 0.926 1.00 89.19 200 THR A O 1
ATOM 1474 N N . VAL A 1 201 ? 2.096 -3.723 -1.129 1.00 90.50 201 VAL A N 1
ATOM 1475 C CA . VAL A 1 201 ? 1.401 -2.463 -1.396 1.00 90.50 201 VAL A CA 1
ATOM 1476 C C . VAL A 1 201 ? 0.514 -2.582 -2.633 1.00 90.50 201 VAL A C 1
ATOM 1478 O O . VAL A 1 201 ? 0.992 -2.974 -3.693 1.00 90.50 201 VAL A O 1
ATOM 1481 N N . TYR A 1 202 ? -0.757 -2.199 -2.502 1.00 88.38 202 TYR A N 1
ATOM 1482 C CA . TYR A 1 202 ? -1.672 -1.907 -3.611 1.00 88.38 202 TYR A CA 1
ATOM 1483 C C . TYR A 1 202 ? -2.129 -0.458 -3.476 1.00 88.38 202 TYR A C 1
ATOM 1485 O O . TYR A 1 202 ? -2.783 -0.135 -2.479 1.00 88.38 202 TYR A O 1
ATOM 1493 N N . ALA A 1 203 ? -1.743 0.398 -4.420 1.00 89.38 203 ALA A N 1
ATOM 1494 C CA . ALA A 1 203 ? -2.008 1.828 -4.325 1.00 89.38 203 ALA A CA 1
ATOM 1495 C C . ALA A 1 203 ? -3.421 2.181 -4.846 1.00 89.38 203 ALA A C 1
ATOM 1497 O O . ALA A 1 203 ? -4.215 2.753 -4.098 1.00 89.38 203 ALA A O 1
ATOM 1498 N N . GLY A 1 204 ? -3.820 1.622 -5.989 1.00 86.00 204 GLY A N 1
ATOM 1499 C CA . GLY A 1 204 ? -5.193 1.658 -6.484 1.00 86.00 204 GLY A CA 1
ATOM 1500 C C . GLY A 1 204 ? -5.364 2.560 -7.705 1.00 86.00 204 GLY A C 1
ATOM 1501 O O . GLY A 1 204 ? -4.583 2.487 -8.642 1.00 86.00 204 GLY A O 1
ATOM 1502 N N . ASP A 1 205 ? -6.462 3.308 -7.769 1.00 86.06 205 ASP A N 1
ATOM 1503 C CA . ASP A 1 205 ? -6.752 4.229 -8.867 1.00 86.06 205 ASP A CA 1
ATOM 1504 C C . ASP A 1 205 ? -6.238 5.639 -8.537 1.00 86.06 205 ASP A C 1
ATOM 1506 O O . ASP A 1 205 ? -6.731 6.268 -7.604 1.00 86.06 205 ASP A O 1
ATOM 1510 N N . GLY A 1 206 ? -5.416 6.217 -9.401 1.00 91.56 206 GLY A N 1
ATOM 1511 C CA . GLY A 1 206 ? -4.930 7.590 -9.367 1.00 91.56 206 GLY A CA 1
ATOM 1512 C C . GLY A 1 206 ? -3.423 7.642 -9.582 1.00 91.56 206 GLY A C 1
ATOM 1513 O O . GLY A 1 206 ? -2.823 6.666 -9.990 1.00 91.56 206 GLY A O 1
ATOM 1514 N N . ASN A 1 207 ? -2.820 8.821 -9.423 1.00 96.12 207 ASN A N 1
ATOM 1515 C CA . ASN A 1 207 ? -1.379 8.974 -9.637 1.00 96.12 207 ASN A CA 1
ATOM 1516 C C . ASN A 1 207 ? -0.656 8.874 -8.298 1.00 96.12 207 ASN A C 1
ATOM 1518 O O . ASN A 1 207 ? -0.565 9.869 -7.560 1.00 96.12 207 ASN A O 1
ATOM 1522 N N . ASP A 1 208 ? -0.130 7.696 -8.012 1.00 97.25 208 ASP A N 1
ATOM 1523 C CA . ASP A 1 208 ? 0.369 7.329 -6.702 1.00 97.25 208 ASP A CA 1
ATOM 1524 C C . ASP A 1 208 ? 1.880 7.502 -6.582 1.00 97.25 208 ASP A C 1
ATOM 1526 O O . ASP A 1 208 ? 2.652 7.543 -7.540 1.00 97.25 208 ASP A O 1
ATOM 1530 N N . THR A 1 209 ? 2.345 7.652 -5.348 1.00 98.06 209 THR A N 1
ATOM 1531 C CA . THR A 1 209 ? 3.767 7.624 -5.015 1.00 98.06 209 THR A CA 1
ATOM 1532 C C . THR A 1 209 ? 3.993 6.607 -3.915 1.00 98.06 209 THR A C 1
ATOM 1534 O O . THR A 1 209 ? 3.634 6.838 -2.757 1.00 98.06 209 THR A O 1
ATOM 1537 N N . VAL A 1 210 ? 4.641 5.502 -4.269 1.00 98.31 210 VAL A N 1
ATOM 1538 C CA . VAL A 1 210 ? 4.974 4.407 -3.361 1.00 98.31 210 VAL A CA 1
ATOM 1539 C C . VAL A 1 210 ? 6.484 4.277 -3.261 1.00 98.31 210 VAL A C 1
ATOM 1541 O O . VAL A 1 210 ? 7.172 4.023 -4.245 1.00 98.31 210 VAL A O 1
ATOM 1544 N N . ILE A 1 211 ? 7.008 4.439 -2.050 1.00 97.88 211 ILE A N 1
ATOM 1545 C CA . ILE A 1 211 ? 8.416 4.210 -1.737 1.00 97.88 211 ILE A CA 1
ATOM 1546 C C . ILE A 1 211 ? 8.485 3.284 -0.528 1.00 97.88 211 ILE A C 1
ATOM 1548 O O . ILE A 1 211 ? 8.095 3.681 0.574 1.00 97.88 211 ILE A O 1
ATOM 1552 N N . THR A 1 212 ? 8.965 2.061 -0.712 1.00 96.25 212 THR A N 1
ATOM 1553 C CA . THR A 1 212 ? 9.022 1.059 0.357 1.00 96.25 212 THR A CA 1
ATOM 1554 C C . THR A 1 212 ? 10.355 1.115 1.120 1.00 96.25 212 THR A C 1
ATOM 1556 O O . THR A 1 212 ? 10.899 2.211 1.316 1.00 96.25 212 THR A O 1
ATOM 1559 N N . GLY A 1 213 ? 10.778 0.002 1.725 1.00 94.94 213 GLY A N 1
ATOM 1560 C CA . GLY A 1 213 ? 11.879 -0.064 2.690 1.00 94.94 213 GLY A CA 1
ATOM 1561 C C . GLY A 1 213 ? 13.050 -0.893 2.171 1.00 94.94 213 GLY A C 1
ATOM 1562 O O . GLY A 1 213 ? 13.228 -1.044 0.982 1.00 94.94 213 GLY A O 1
ATOM 1563 N N . SER A 1 214 ? 13.880 -1.424 3.066 1.00 94.44 214 SER A N 1
ATOM 1564 C CA . SER A 1 214 ? 14.951 -2.364 2.689 1.00 94.44 214 SER A CA 1
ATOM 1565 C C . SER A 1 214 ? 14.497 -3.838 2.685 1.00 94.44 214 SER A C 1
ATOM 1567 O O . SER A 1 214 ? 15.322 -4.749 2.821 1.00 94.44 214 SER A O 1
ATOM 1569 N N . GLY A 1 215 ? 13.181 -4.068 2.693 1.00 95.31 215 GLY A N 1
ATOM 1570 C CA . GLY A 1 215 ? 12.569 -5.393 2.701 1.00 95.31 215 GLY A CA 1
ATOM 1571 C C . GLY A 1 215 ? 12.469 -5.968 1.291 1.00 95.31 215 GLY A C 1
ATOM 1572 O O . GLY A 1 215 ? 12.710 -5.278 0.322 1.00 95.31 215 GLY A O 1
ATOM 1573 N N . ALA A 1 216 ? 12.126 -7.251 1.171 1.00 95.69 216 ALA A N 1
ATOM 1574 C CA . ALA A 1 216 ? 11.719 -7.799 -0.123 1.00 95.69 216 ALA A CA 1
ATOM 1575 C C . ALA A 1 216 ? 10.234 -7.483 -0.324 1.00 95.69 216 ALA A C 1
ATOM 1577 O O . ALA A 1 216 ? 9.378 -8.134 0.288 1.00 95.69 216 ALA A O 1
ATOM 1578 N N . ASP A 1 217 ? 9.951 -6.463 -1.120 1.00 96.56 217 ASP A N 1
ATOM 1579 C CA . ASP A 1 217 ? 8.655 -5.811 -1.187 1.00 96.56 217 ASP A CA 1
ATOM 1580 C C . ASP A 1 217 ? 7.868 -6.222 -2.445 1.00 96.56 217 ASP A C 1
ATOM 1582 O O . ASP A 1 217 ? 8.404 -6.619 -3.482 1.00 96.56 217 ASP A O 1
ATOM 1586 N N . ILE A 1 218 ? 6.543 -6.145 -2.354 1.00 95.38 218 ILE A N 1
ATOM 1587 C CA . ILE A 1 218 ? 5.616 -6.329 -3.471 1.00 95.38 218 ILE A CA 1
ATOM 1588 C C . ILE A 1 218 ? 4.853 -5.023 -3.628 1.00 95.38 218 ILE A C 1
ATOM 1590 O O . ILE A 1 218 ? 4.156 -4.605 -2.708 1.00 95.38 218 ILE A O 1
ATOM 1594 N N . ILE A 1 219 ? 4.955 -4.386 -4.789 1.00 97.50 219 ILE A N 1
ATOM 1595 C CA . ILE A 1 219 ? 4.317 -3.102 -5.076 1.00 97.50 219 ILE A CA 1
ATOM 1596 C C . ILE A 1 219 ? 3.459 -3.242 -6.325 1.00 97.50 219 ILE A C 1
ATOM 1598 O O . ILE A 1 219 ? 3.927 -3.716 -7.358 1.00 97.50 219 ILE A O 1
ATOM 1602 N N . ARG A 1 220 ? 2.213 -2.787 -6.237 1.00 96.12 220 ARG A N 1
ATOM 1603 C CA . ARG A 1 220 ? 1.289 -2.676 -7.359 1.00 96.12 220 ARG A CA 1
ATOM 1604 C C . ARG A 1 220 ? 0.677 -1.275 -7.365 1.00 96.12 220 ARG A C 1
ATOM 1606 O O . ARG A 1 220 ? 0.007 -0.923 -6.394 1.00 96.12 220 ARG A O 1
ATOM 1613 N N . GLY A 1 221 ? 0.969 -0.504 -8.412 1.00 94.62 221 GLY A N 1
ATOM 1614 C CA . GLY A 1 221 ? 0.494 0.868 -8.611 1.00 94.62 221 GLY A CA 1
ATOM 1615 C C . GLY A 1 221 ? -1.012 0.883 -8.807 1.00 94.62 221 GLY A C 1
ATOM 1616 O O . GLY A 1 221 ? -1.749 1.159 -7.868 1.00 94.62 221 GLY A O 1
ATOM 1617 N N . GLY A 1 222 ? -1.466 0.364 -9.941 1.00 93.88 222 GLY A N 1
ATOM 1618 C CA . GLY A 1 222 ? -2.877 0.256 -10.276 1.00 93.88 222 GLY A CA 1
ATOM 1619 C C . GLY A 1 222 ? -3.185 1.110 -11.498 1.00 93.88 222 GLY A C 1
ATOM 1620 O O . GLY A 1 222 ? -2.521 0.986 -12.519 1.00 93.88 222 GLY A O 1
ATOM 1621 N N . ALA A 1 223 ? -4.263 1.885 -11.477 1.00 91.56 223 ALA A N 1
ATOM 1622 C CA . ALA A 1 223 ? -4.628 2.691 -12.638 1.00 91.56 223 ALA A CA 1
ATOM 1623 C C . ALA A 1 223 ? -4.177 4.138 -12.454 1.00 91.56 223 ALA A C 1
ATOM 1625 O O . ALA A 1 223 ? -4.746 4.835 -11.629 1.00 91.56 223 ALA A O 1
ATOM 1626 N N . GLY A 1 224 ? -3.296 4.648 -13.304 1.00 96.62 224 GLY A N 1
ATOM 1627 C CA . GLY A 1 224 ? -2.835 6.030 -13.275 1.00 96.62 224 GLY A CA 1
ATOM 1628 C C . GLY A 1 224 ? -1.384 6.145 -13.713 1.00 96.62 224 GLY A C 1
ATOM 1629 O O . GLY A 1 224 ? -0.854 5.260 -14.359 1.00 96.62 224 GLY A O 1
ATOM 1630 N N . SER A 1 225 ? -0.766 7.296 -13.467 1.00 98.31 225 SER A N 1
ATOM 1631 C CA . SER A 1 225 ? 0.671 7.473 -13.696 1.00 98.31 225 SER A CA 1
ATOM 1632 C C . SER A 1 225 ? 1.390 7.478 -12.359 1.00 98.31 225 SER A C 1
ATOM 1634 O O . SER A 1 225 ? 1.435 8.518 -11.687 1.00 98.31 225 SER A O 1
ATOM 1636 N N . ASP A 1 226 ? 1.964 6.335 -12.012 1.00 98.69 226 ASP A N 1
ATOM 1637 C CA . ASP A 1 226 ? 2.506 6.058 -10.693 1.00 98.69 226 ASP A CA 1
ATOM 1638 C C . ASP A 1 226 ? 4.021 6.233 -10.617 1.00 98.69 226 ASP A C 1
ATOM 1640 O O . ASP A 1 226 ? 4.766 6.144 -11.595 1.00 98.69 226 ASP A O 1
ATOM 1644 N N . VAL A 1 227 ? 4.504 6.475 -9.401 1.00 98.56 227 VAL A N 1
ATOM 1645 C CA . VAL A 1 227 ? 5.927 6.474 -9.059 1.00 98.56 227 VAL A CA 1
ATOM 1646 C C . VAL A 1 227 ? 6.169 5.403 -8.005 1.00 98.56 227 VAL A C 1
ATOM 1648 O O . VAL A 1 227 ? 5.820 5.589 -6.838 1.00 98.56 227 VAL A O 1
ATOM 1651 N N . LEU A 1 228 ? 6.797 4.299 -8.404 1.00 98.62 228 LEU A N 1
ATOM 1652 C CA . LEU A 1 228 ? 6.970 3.099 -7.584 1.00 98.62 228 LEU A CA 1
ATOM 1653 C C . LEU A 1 228 ? 8.456 2.828 -7.333 1.00 98.62 228 LEU A C 1
ATOM 1655 O O . LEU A 1 228 ? 9.242 2.754 -8.275 1.00 98.62 228 LEU A O 1
ATOM 1659 N N . ASN A 1 229 ? 8.865 2.687 -6.074 1.00 97.31 229 ASN A N 1
ATOM 1660 C CA . ASN A 1 229 ? 10.268 2.510 -5.702 1.00 97.31 229 ASN A CA 1
ATOM 1661 C C . ASN A 1 229 ? 10.433 1.489 -4.570 1.00 97.31 229 ASN A C 1
ATOM 1663 O O . ASN A 1 229 ? 10.046 1.775 -3.434 1.00 97.31 229 ASN A O 1
ATOM 1667 N N . GLY A 1 230 ? 11.046 0.349 -4.903 1.00 94.62 230 GLY A N 1
ATOM 1668 C CA . GLY A 1 230 ? 11.328 -0.767 -3.990 1.00 94.62 230 GLY A CA 1
ATOM 1669 C C . GLY A 1 230 ? 12.416 -0.486 -2.947 1.00 94.62 230 GLY A C 1
ATOM 1670 O O . GLY A 1 230 ? 12.426 -1.061 -1.871 1.00 94.62 230 GLY A O 1
ATOM 1671 N N . GLN A 1 231 ? 13.259 0.521 -3.202 1.00 94.69 231 GLN A N 1
ATOM 1672 C CA . GLN A 1 231 ? 14.437 0.897 -2.415 1.00 94.69 231 GLN A CA 1
ATOM 1673 C C . GLN A 1 231 ? 15.529 -0.167 -2.355 1.00 94.69 231 GLN A C 1
ATOM 1675 O O . GLN A 1 231 ? 16.582 0.054 -2.950 1.00 94.69 231 GLN A O 1
ATOM 1680 N N . GLY A 1 232 ? 15.375 -1.244 -1.607 1.00 93.06 232 GLY A N 1
ATOM 1681 C CA . GLY A 1 232 ? 16.353 -2.318 -1.682 1.00 93.06 232 GLY A CA 1
ATOM 1682 C C . GLY A 1 232 ? 15.865 -3.578 -1.014 1.00 93.06 232 GLY A C 1
ATOM 1683 O O . GLY A 1 232 ? 14.997 -3.524 -0.160 1.00 93.06 232 GLY A O 1
ATOM 1684 N N . GLY A 1 233 ? 16.493 -4.699 -1.335 1.00 95.25 233 GLY A N 1
ATOM 1685 C CA . GLY A 1 233 ? 15.834 -5.991 -1.200 1.00 95.25 233 GLY A CA 1
ATOM 1686 C C . GLY A 1 233 ? 15.384 -6.473 -2.574 1.00 95.25 233 GLY A C 1
ATOM 1687 O O . GLY A 1 233 ? 15.541 -5.779 -3.560 1.00 95.25 233 GLY A O 1
ATOM 1688 N N . ALA A 1 234 ? 14.940 -7.728 -2.655 1.00 95.88 234 ALA A N 1
ATOM 1689 C CA . ALA A 1 234 ? 14.515 -8.305 -3.928 1.00 95.88 234 ALA A CA 1
ATOM 1690 C C . ALA A 1 234 ? 13.024 -8.039 -4.130 1.00 95.88 234 ALA A C 1
ATOM 1692 O O . ALA A 1 234 ? 12.191 -8.742 -3.546 1.00 95.88 234 ALA A O 1
ATOM 1693 N N . ASP A 1 235 ? 12.714 -7.052 -4.958 1.00 96.81 235 ASP A N 1
ATOM 1694 C CA . ASP A 1 235 ? 11.384 -6.471 -5.063 1.00 96.81 235 ASP A CA 1
ATOM 1695 C C . ASP A 1 235 ? 10.611 -6.977 -6.283 1.00 96.81 235 ASP A C 1
ATOM 1697 O O . ASP A 1 235 ? 11.162 -7.379 -7.313 1.00 96.81 235 ASP A O 1
ATOM 1701 N N . SER A 1 236 ? 9.284 -6.955 -6.179 1.00 96.88 236 SER A N 1
ATOM 1702 C CA . SER A 1 236 ? 8.369 -7.178 -7.299 1.00 96.88 236 SER A CA 1
ATOM 1703 C C . SER A 1 236 ? 7.462 -5.970 -7.463 1.00 96.88 236 SER A C 1
ATOM 1705 O O . SER A 1 236 ? 6.526 -5.786 -6.690 1.00 96.88 236 SER A O 1
ATOM 1707 N N . ILE A 1 237 ? 7.704 -5.184 -8.506 1.00 98.31 237 ILE A N 1
ATOM 1708 C CA . ILE A 1 237 ? 7.025 -3.919 -8.783 1.00 98.31 237 ILE A CA 1
ATOM 1709 C C . ILE A 1 237 ? 6.188 -4.064 -10.055 1.00 98.31 237 ILE A C 1
ATOM 1711 O O . ILE A 1 237 ? 6.678 -4.546 -11.078 1.00 98.31 237 ILE A O 1
ATOM 1715 N N . THR A 1 238 ? 4.919 -3.671 -9.998 1.00 98.31 238 THR A N 1
ATOM 1716 C CA . THR A 1 238 ? 3.987 -3.670 -11.134 1.00 98.31 238 THR A CA 1
ATOM 1717 C C . THR A 1 238 ? 3.275 -2.323 -11.229 1.00 98.31 238 THR A C 1
ATOM 1719 O O . THR A 1 238 ? 2.652 -1.918 -10.251 1.00 98.31 238 THR A O 1
ATOM 1722 N N . GLY A 1 239 ? 3.381 -1.637 -12.369 1.00 97.44 239 GLY A N 1
ATOM 1723 C CA . GLY A 1 239 ? 2.700 -0.363 -12.637 1.00 97.44 239 GLY A CA 1
ATOM 1724 C C . GLY A 1 239 ? 1.197 -0.537 -12.861 1.00 97.44 239 GLY A C 1
ATOM 1725 O O . GLY A 1 239 ? 0.407 0.076 -12.161 1.00 97.44 239 GLY A O 1
ATOM 1726 N N . ASP A 1 240 ? 0.827 -1.543 -13.661 1.00 97.50 240 ASP A N 1
ATOM 1727 C CA . ASP A 1 240 ? -0.519 -1.826 -14.184 1.00 97.50 240 ASP A CA 1
ATOM 1728 C C . ASP A 1 240 ? -0.921 -0.930 -15.361 1.00 97.50 240 ASP A C 1
ATOM 1730 O O . ASP A 1 240 ? -0.548 -1.262 -16.479 1.00 97.50 240 ASP A O 1
ATOM 1734 N N . ALA A 1 241 ? -1.791 0.067 -15.203 1.00 96.44 241 ALA A N 1
ATOM 1735 C CA . ALA A 1 241 ? -2.358 0.796 -16.338 1.00 96.44 241 ALA A CA 1
ATOM 1736 C C . ALA A 1 241 ? -2.046 2.283 -16.256 1.00 96.44 241 ALA A C 1
ATOM 1738 O O . ALA A 1 241 ? -2.561 2.958 -15.375 1.00 96.44 241 ALA A O 1
ATOM 1739 N N . GLY A 1 242 ? -1.368 2.805 -17.273 1.00 98.25 242 GLY A N 1
ATOM 1740 C CA . GLY A 1 242 ? -1.009 4.209 -17.403 1.00 98.25 242 GLY A CA 1
ATOM 1741 C C . GLY A 1 242 ? 0.499 4.352 -17.569 1.00 98.25 242 GLY A C 1
ATOM 1742 O O . GLY A 1 242 ? 1.189 3.386 -17.841 1.00 98.25 242 GLY A O 1
ATOM 1743 N N . ASN A 1 243 ? 1.013 5.583 -17.547 1.00 98.62 243 ASN A N 1
ATOM 1744 C CA . ASN A 1 243 ? 2.441 5.788 -17.806 1.00 98.62 243 ASN A CA 1
ATOM 1745 C C . ASN A 1 243 ? 3.199 5.835 -16.484 1.00 98.62 243 ASN A C 1
ATOM 1747 O O . ASN A 1 243 ? 3.193 6.891 -15.834 1.00 98.62 243 ASN A O 1
ATOM 1751 N N . ASP A 1 244 ? 3.862 4.742 -16.124 1.00 98.75 244 ASP A N 1
ATOM 1752 C CA . ASP A 1 244 ? 4.449 4.566 -14.802 1.00 98.75 244 ASP A CA 1
ATOM 1753 C C . ASP A 1 244 ? 5.959 4.800 -14.774 1.00 98.75 244 ASP A C 1
ATOM 1755 O O . ASP A 1 244 ? 6.691 4.687 -15.763 1.00 98.75 244 ASP A O 1
ATOM 1759 N N . THR A 1 245 ? 6.456 5.160 -13.592 1.00 98.50 245 THR A N 1
ATOM 1760 C CA . THR A 1 245 ? 7.883 5.295 -13.299 1.00 98.50 245 THR A CA 1
ATOM 1761 C C . THR A 1 245 ? 8.290 4.328 -12.197 1.00 98.50 245 THR A C 1
ATOM 1763 O O . THR A 1 245 ? 7.943 4.515 -11.031 1.00 98.50 245 THR A O 1
ATOM 1766 N N . LEU A 1 246 ? 9.078 3.315 -12.554 1.00 98.38 246 LEU A N 1
ATOM 1767 C CA . LEU A 1 246 ? 9.503 2.244 -11.656 1.00 98.38 246 LEU A CA 1
ATOM 1768 C C . LEU A 1 246 ? 10.994 2.379 -11.318 1.00 98.38 246 LEU A C 1
ATOM 1770 O O . LEU A 1 246 ? 11.834 2.558 -12.199 1.00 98.38 246 LEU A O 1
ATOM 1774 N N . TYR A 1 247 ? 11.338 2.246 -10.041 1.00 96.12 247 TYR A N 1
ATOM 1775 C CA . TYR A 1 247 ? 12.710 2.211 -9.536 1.00 96.12 247 TYR A CA 1
ATOM 1776 C C . TYR A 1 247 ? 12.960 0.865 -8.860 1.00 96.12 247 TYR A C 1
ATOM 1778 O O . TYR A 1 247 ? 12.288 0.556 -7.878 1.00 96.12 247 TYR A O 1
ATOM 1786 N N . ALA A 1 248 ? 13.942 0.112 -9.361 1.00 89.25 248 ALA A N 1
ATOM 1787 C CA . ALA A 1 248 ? 14.342 -1.173 -8.785 1.00 89.25 248 ALA A CA 1
ATOM 1788 C C . ALA A 1 248 ? 14.875 -0.987 -7.353 1.00 89.25 248 ALA A C 1
ATOM 1790 O O . ALA A 1 248 ? 14.328 -1.528 -6.408 1.00 89.25 248 ALA A O 1
ATOM 1791 N N . GLY A 1 249 ? 15.831 -0.071 -7.173 1.00 86.06 249 GLY A N 1
ATOM 1792 C CA . GLY A 1 249 ? 16.408 0.211 -5.863 1.00 86.06 249 GLY A CA 1
ATOM 1793 C C . GLY A 1 249 ? 17.857 0.674 -5.964 1.00 86.06 249 GLY A C 1
ATOM 1794 O O . GLY A 1 249 ? 18.370 0.876 -7.061 1.00 86.06 249 GLY A O 1
ATOM 1795 N N . GLY A 1 250 ? 18.523 0.923 -4.832 1.00 77.38 250 GLY A N 1
ATOM 1796 C CA . GLY A 1 250 ? 19.992 1.049 -4.726 1.00 77.38 250 GLY A CA 1
ATOM 1797 C C . GLY A 1 250 ? 20.704 2.193 -5.474 1.00 77.38 250 GLY A C 1
ATOM 1798 O O . GLY A 1 250 ? 21.907 2.400 -5.292 1.00 77.38 250 GLY A O 1
ATOM 1799 N N . GLY A 1 251 ? 19.999 2.972 -6.298 1.00 80.75 251 GLY A N 1
ATOM 1800 C CA . GLY A 1 251 ? 20.614 3.966 -7.179 1.00 80.75 251 GLY A CA 1
ATOM 1801 C C . GLY A 1 251 ? 21.433 3.328 -8.308 1.00 80.75 251 GLY A C 1
ATOM 1802 O O . GLY A 1 251 ? 21.339 2.139 -8.584 1.00 80.75 251 GLY A O 1
ATOM 1803 N N . CYS A 1 252 ? 22.298 4.114 -8.952 1.00 72.75 252 CYS A N 1
ATOM 1804 C CA . CYS A 1 252 ? 23.125 3.656 -10.079 1.00 72.75 252 CYS A CA 1
ATOM 1805 C C . CYS A 1 252 ? 24.050 2.469 -9.793 1.00 72.75 252 CYS A C 1
ATOM 1807 O O . CYS A 1 252 ? 24.493 1.794 -10.718 1.00 72.75 252 CYS A O 1
ATOM 1809 N N . SER A 1 253 ? 24.403 2.262 -8.528 1.00 74.50 253 SER A N 1
ATOM 1810 C CA . SER A 1 253 ? 25.277 1.164 -8.122 1.00 74.50 253 SER A CA 1
ATOM 1811 C C . SER A 1 253 ? 24.524 -0.164 -7.993 1.00 74.50 253 SER A C 1
ATOM 1813 O O . SER A 1 253 ? 25.178 -1.195 -7.834 1.00 74.50 253 SER A O 1
ATOM 1815 N N . GLY A 1 254 ? 23.184 -0.133 -8.044 1.00 77.38 254 GLY A N 1
ATOM 1816 C CA . GLY A 1 254 ? 22.320 -1.217 -7.589 1.00 77.38 254 GLY A CA 1
ATOM 1817 C C . GLY A 1 254 ? 22.446 -1.449 -6.081 1.00 77.38 254 GLY A C 1
ATOM 1818 O O . GLY A 1 254 ? 23.372 -0.968 -5.422 1.00 77.38 254 GLY A O 1
ATOM 1819 N N . ASP A 1 255 ? 21.510 -2.197 -5.518 1.00 86.00 255 ASP A N 1
ATOM 1820 C CA . ASP A 1 255 ? 21.572 -2.692 -4.139 1.00 86.00 255 ASP A CA 1
ATOM 1821 C C . ASP A 1 255 ? 22.129 -4.135 -4.063 1.00 86.00 255 ASP A C 1
ATOM 1823 O O . ASP A 1 255 ? 22.463 -4.631 -2.986 1.00 86.00 255 ASP A O 1
ATOM 1827 N N . GLY A 1 256 ? 22.299 -4.783 -5.222 1.00 88.06 256 GLY A N 1
ATOM 1828 C CA . GLY A 1 256 ? 22.782 -6.156 -5.366 1.00 88.06 256 GLY A CA 1
ATOM 1829 C C . GLY A 1 256 ? 21.690 -7.219 -5.245 1.00 88.06 256 GLY A C 1
ATOM 1830 O O . GLY A 1 256 ? 22.014 -8.410 -5.310 1.00 88.06 256 GLY A O 1
ATOM 1831 N N . ALA A 1 257 ? 20.434 -6.812 -5.069 1.00 92.94 257 ALA A N 1
ATOM 1832 C CA . ALA A 1 257 ? 19.283 -7.685 -5.182 1.00 92.94 257 ALA A CA 1
ATOM 1833 C C . ALA A 1 257 ? 18.905 -7.902 -6.654 1.00 92.94 257 ALA A C 1
ATOM 1835 O O . ALA A 1 257 ? 19.561 -7.403 -7.569 1.00 92.94 257 ALA A O 1
ATOM 1836 N N . VAL A 1 258 ? 17.923 -8.775 -6.873 1.00 94.19 258 VAL A N 1
ATOM 1837 C CA . VAL A 1 258 ? 17.388 -9.056 -8.205 1.00 94.19 258 VAL A CA 1
ATOM 1838 C C . VAL A 1 258 ? 15.910 -8.748 -8.174 1.00 94.19 258 VAL A C 1
ATOM 1840 O O . VAL A 1 258 ? 15.143 -9.490 -7.552 1.00 94.19 258 VAL A O 1
ATOM 1843 N N . ASP A 1 259 ? 15.538 -7.720 -8.920 1.00 94.88 259 ASP A N 1
ATOM 1844 C CA . ASP A 1 259 ? 14.191 -7.178 -8.910 1.00 94.88 259 ASP A CA 1
ATOM 1845 C C . ASP A 1 259 ? 13.387 -7.641 -10.120 1.00 94.88 259 ASP A C 1
ATOM 1847 O O . ASP A 1 259 ? 13.905 -8.000 -11.189 1.00 94.88 259 ASP A O 1
ATOM 1851 N N . ARG A 1 260 ? 12.068 -7.647 -9.958 1.00 96.88 260 ARG A N 1
ATOM 1852 C CA . ARG A 1 260 ? 11.104 -7.802 -11.043 1.00 96.88 260 ARG A CA 1
ATOM 1853 C C . ARG A 1 260 ? 10.363 -6.484 -11.210 1.00 96.88 260 ARG A C 1
ATOM 1855 O O . ARG A 1 260 ? 9.643 -6.079 -10.309 1.00 96.88 260 ARG A O 1
ATOM 1862 N N . LEU A 1 261 ? 10.469 -5.880 -12.387 1.00 97.88 261 LEU A N 1
ATOM 1863 C CA . LEU A 1 261 ? 9.724 -4.678 -12.758 1.00 97.88 261 LEU A CA 1
ATOM 1864 C C . LEU A 1 261 ? 8.805 -5.011 -13.935 1.00 97.88 261 LEU A C 1
ATOM 1866 O O . LEU A 1 261 ? 9.256 -5.558 -14.941 1.00 97.88 261 LEU A O 1
ATOM 1870 N N . ASP A 1 262 ? 7.525 -4.700 -13.807 1.00 98.50 262 ASP A N 1
ATOM 1871 C CA . ASP A 1 262 ? 6.512 -4.852 -14.851 1.00 98.50 262 ASP A CA 1
ATOM 1872 C C . ASP A 1 262 ? 5.796 -3.510 -15.011 1.00 98.50 262 ASP A C 1
ATOM 1874 O O . ASP A 1 262 ? 5.137 -3.085 -14.069 1.00 98.50 262 ASP A O 1
ATOM 1878 N N . GLY A 1 263 ? 5.978 -2.803 -16.127 1.00 97.75 263 GLY A N 1
ATOM 1879 C CA . GLY A 1 263 ? 5.310 -1.510 -16.337 1.00 97.75 263 GLY A CA 1
ATOM 1880 C C . GLY A 1 263 ? 3.810 -1.721 -16.477 1.00 97.75 263 GLY A C 1
ATOM 1881 O O . GLY A 1 263 ? 3.044 -1.417 -15.572 1.00 97.75 263 GLY A O 1
ATOM 1882 N N . GLY A 1 264 ? 3.428 -2.459 -17.511 1.00 98.12 264 GLY A N 1
ATOM 1883 C CA . GLY A 1 264 ? 2.072 -2.946 -17.696 1.00 98.12 264 GLY A CA 1
ATOM 1884 C C . GLY A 1 264 ? 1.521 -2.484 -19.034 1.00 98.12 264 GLY A C 1
ATOM 1885 O O . GLY A 1 264 ? 2.055 -2.845 -20.082 1.00 98.12 264 GLY A O 1
ATOM 1886 N N . ALA A 1 265 ? 0.385 -1.802 -19.021 1.00 96.94 265 ALA A N 1
ATOM 1887 C CA . ALA A 1 265 ? -0.187 -1.173 -20.198 1.00 96.94 265 ALA A CA 1
ATOM 1888 C C . ALA A 1 265 ? 0.262 0.288 -20.290 1.00 96.94 265 ALA A C 1
ATOM 1890 O O . ALA A 1 265 ? 0.354 0.959 -19.279 1.00 96.94 265 ALA A O 1
ATOM 1891 N N . ASP A 1 266 ? 0.362 0.786 -21.524 1.00 98.44 266 ASP A N 1
ATOM 1892 C CA . ASP A 1 266 ? 0.802 2.139 -21.888 1.00 98.44 266 ASP A CA 1
ATOM 1893 C C . ASP A 1 266 ? 2.332 2.307 -21.923 1.00 98.44 266 ASP A C 1
ATOM 1895 O O . ASP A 1 266 ? 2.985 1.477 -22.550 1.00 98.44 266 ASP A O 1
ATOM 1899 N N . THR A 1 267 ? 2.892 3.451 -21.515 1.00 98.56 267 THR A N 1
ATOM 1900 C CA . THR A 1 267 ? 4.318 3.771 -21.718 1.00 98.56 267 THR A CA 1
ATOM 1901 C C . THR A 1 267 ? 5.035 3.965 -20.397 1.00 98.56 267 THR A C 1
ATOM 1903 O O . THR A 1 267 ? 4.909 5.012 -19.760 1.00 98.56 267 THR A O 1
ATOM 1906 N N . ASP A 1 268 ? 5.914 3.022 -20.091 1.00 98.69 268 ASP A N 1
ATOM 1907 C CA . ASP A 1 268 ? 6.539 2.906 -18.787 1.00 98.69 268 ASP A CA 1
ATOM 1908 C C . ASP A 1 268 ? 8.035 3.191 -18.824 1.00 98.69 268 ASP A C 1
ATOM 1910 O O . ASP A 1 268 ? 8.749 2.951 -19.810 1.00 98.69 268 ASP A O 1
ATOM 1914 N N . THR A 1 269 ? 8.529 3.734 -17.714 1.00 98.31 269 THR A N 1
ATOM 1915 C CA . THR A 1 269 ? 9.937 4.081 -17.539 1.00 98.31 269 THR A CA 1
ATOM 1916 C C . THR A 1 269 ? 10.531 3.388 -16.321 1.00 98.31 269 THR A C 1
ATOM 1918 O O . THR A 1 269 ? 10.089 3.609 -15.199 1.00 98.31 269 THR A O 1
ATOM 1921 N N . ALA A 1 270 ? 11.599 2.616 -16.521 1.00 96.75 270 ALA A N 1
ATOM 1922 C CA . ALA A 1 270 ? 12.375 2.015 -15.441 1.00 96.75 270 ALA A CA 1
ATOM 1923 C C . ALA A 1 270 ? 13.689 2.770 -15.190 1.00 96.75 270 ALA A C 1
ATOM 1925 O O . ALA A 1 270 ? 14.430 3.099 -16.122 1.00 96.75 270 ALA A O 1
ATOM 1926 N N . TYR A 1 271 ? 14.007 2.984 -13.918 1.00 94.69 271 TYR A N 1
ATOM 1927 C CA . TYR A 1 271 ? 15.234 3.604 -13.426 1.00 94.69 271 TYR A CA 1
ATOM 1928 C C . TYR A 1 271 ? 16.003 2.656 -12.506 1.00 94.69 271 TYR A C 1
ATOM 1930 O O . TYR A 1 271 ? 15.424 1.811 -11.82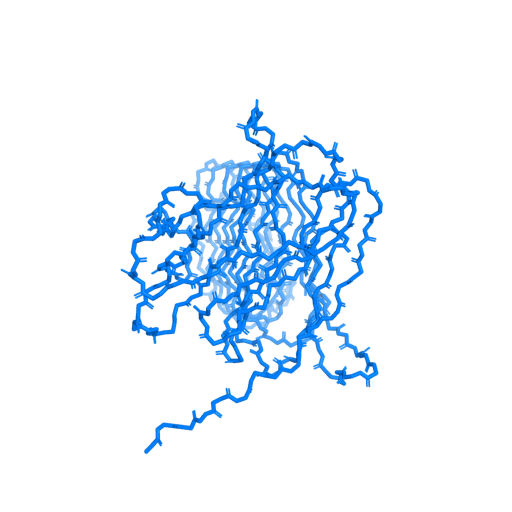7 1.00 94.69 271 TYR A O 1
ATOM 1938 N N . HIS A 1 272 ? 17.320 2.872 -12.434 1.00 91.00 272 HIS A N 1
ATOM 1939 C CA . HIS A 1 272 ? 18.224 2.186 -11.496 1.00 91.00 272 HIS A CA 1
ATOM 1940 C C . HIS A 1 272 ? 18.207 0.656 -11.622 1.00 91.00 272 HIS A C 1
ATOM 1942 O O . HIS A 1 272 ? 18.393 -0.056 -10.646 1.00 91.00 272 HIS A O 1
ATOM 1948 N N . VAL A 1 273 ? 17.994 0.168 -12.840 1.00 89.44 273 VAL A N 1
ATOM 1949 C CA . VAL A 1 273 ? 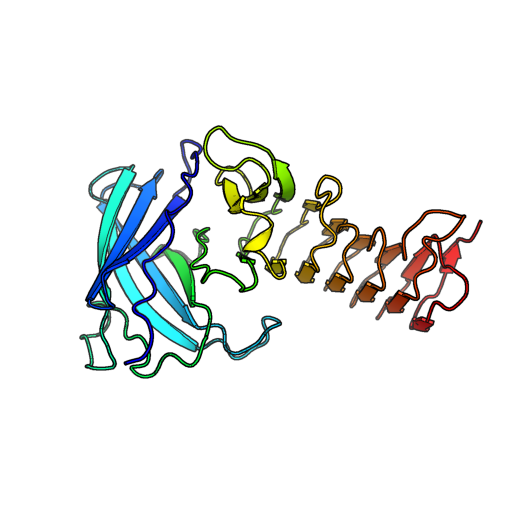17.943 -1.261 -13.144 1.00 89.44 273 VAL A CA 1
ATOM 1950 C C . VAL A 1 273 ? 19.335 -1.868 -12.974 1.00 89.44 273 VAL A C 1
ATOM 1952 O O . VAL A 1 273 ? 20.278 -1.502 -13.685 1.00 89.44 273 VAL A O 1
ATOM 1955 N N . GLY A 1 274 ? 19.454 -2.780 -12.019 1.00 85.56 274 GLY A N 1
ATOM 1956 C CA . GLY A 1 274 ? 20.661 -3.503 -11.667 1.00 85.56 274 GLY A CA 1
ATOM 1957 C C . GLY A 1 274 ? 20.936 -4.712 -12.561 1.00 85.56 274 GLY A C 1
ATOM 1958 O O . GLY A 1 274 ? 20.162 -5.122 -13.429 1.00 85.56 274 GLY A O 1
ATOM 1959 N N . ALA A 1 275 ? 22.110 -5.309 -12.356 1.00 84.50 275 ALA A N 1
ATOM 1960 C CA . ALA A 1 275 ? 22.502 -6.516 -13.067 1.00 84.50 275 ALA A CA 1
ATOM 1961 C C . ALA A 1 275 ? 21.758 -7.739 -12.510 1.00 84.50 275 ALA A C 1
ATOM 1963 O O . ALA A 1 275 ? 22.068 -8.212 -11.422 1.00 84.50 275 ALA A O 1
ATOM 1964 N N . GLY A 1 276 ? 20.854 -8.307 -13.307 1.00 87.25 276 GLY A N 1
ATOM 1965 C CA . GLY A 1 276 ? 20.087 -9.504 -12.945 1.00 87.25 276 GLY A CA 1
ATOM 1966 C C . GLY A 1 276 ? 18.581 -9.270 -12.897 1.00 87.25 276 GLY A C 1
ATOM 1967 O O . GLY A 1 276 ? 17.831 -10.246 -12.989 1.00 87.25 276 GLY A O 1
ATOM 1968 N N . ASP A 1 277 ? 18.164 -8.006 -12.845 1.00 92.44 277 ASP A N 1
ATOM 1969 C CA . ASP A 1 277 ? 16.764 -7.600 -12.826 1.00 92.44 277 ASP A CA 1
ATOM 1970 C C . ASP A 1 277 ? 16.013 -8.051 -14.073 1.00 92.44 277 ASP A C 1
ATOM 1972 O O . ASP A 1 277 ? 16.564 -8.233 -15.168 1.00 92.44 277 ASP A O 1
ATOM 1976 N N . ARG A 1 278 ? 14.711 -8.245 -13.895 1.00 95.19 278 ARG A N 1
ATOM 1977 C CA . ARG A 1 278 ? 13.810 -8.755 -14.924 1.00 95.19 278 ARG A CA 1
ATOM 1978 C C . ARG A 1 278 ? 12.738 -7.725 -15.217 1.00 95.19 278 ARG A C 1
ATOM 1980 O O . ARG A 1 278 ? 11.889 -7.467 -14.371 1.00 95.19 278 ARG A O 1
ATOM 1987 N N . LEU A 1 279 ? 12.769 -7.196 -16.434 1.00 96.12 279 LEU A N 1
ATOM 1988 C CA . LEU A 1 279 ? 11.848 -6.165 -16.892 1.00 96.12 279 LEU A CA 1
ATOM 1989 C C . LEU A 1 279 ? 10.808 -6.756 -17.840 1.00 96.12 279 LEU A C 1
ATOM 1991 O O . LEU A 1 279 ? 11.135 -7.563 -18.716 1.00 96.12 279 LEU A O 1
ATOM 1995 N N . PHE A 1 280 ? 9.568 -6.318 -17.676 1.00 97.75 280 PHE A N 1
ATOM 1996 C CA . PHE A 1 280 ? 8.417 -6.686 -18.491 1.00 97.75 280 PHE A CA 1
ATOM 1997 C C . PHE A 1 280 ? 7.656 -5.413 -18.833 1.00 97.75 280 PHE A C 1
ATOM 1999 O O . PHE A 1 280 ? 7.515 -4.560 -17.969 1.00 97.75 280 PHE A O 1
ATOM 2006 N N . ASN A 1 281 ? 7.201 -5.289 -20.083 1.00 97.94 281 ASN A N 1
ATOM 2007 C CA . ASN A 1 281 ? 6.388 -4.151 -20.524 1.00 97.94 281 ASN A CA 1
ATOM 2008 C C . ASN A 1 281 ? 6.981 -2.794 -20.082 1.00 97.94 281 ASN A C 1
ATOM 2010 O O . ASN A 1 281 ? 6.327 -2.024 -19.403 1.00 97.94 281 ASN A O 1
ATOM 2014 N N . ILE A 1 282 ? 8.275 -2.586 -20.359 1.00 98.19 282 ILE A N 1
ATOM 2015 C CA . ILE A 1 282 ? 8.974 -1.321 -20.106 1.00 98.19 282 IL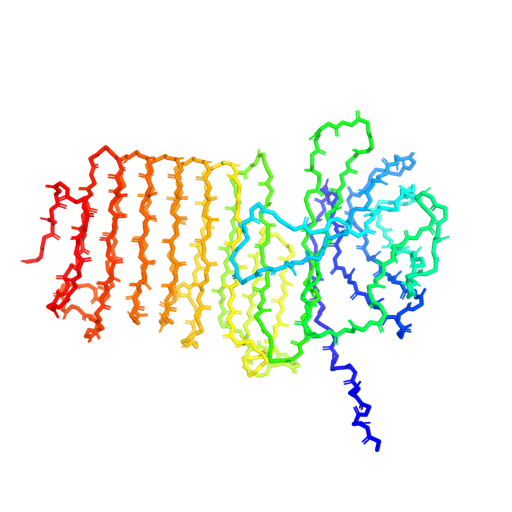E A CA 1
ATOM 2016 C C . ILE A 1 282 ? 9.446 -0.772 -21.447 1.00 98.19 282 ILE A C 1
ATOM 2018 O O . ILE A 1 282 ? 10.265 -1.399 -22.130 1.00 98.19 282 ILE A O 1
ATOM 2022 N N . GLU A 1 283 ? 8.980 0.418 -21.801 1.00 98.12 283 GLU A N 1
ATOM 2023 C CA . GLU A 1 283 ? 9.304 1.084 -23.063 1.00 98.12 283 GLU A CA 1
ATOM 2024 C C . GLU A 1 283 ? 10.599 1.887 -22.953 1.00 98.12 283 GLU A C 1
ATOM 2026 O O . GLU A 1 283 ? 11.364 1.972 -23.918 1.00 98.12 283 GLU A O 1
ATOM 2031 N N . THR A 1 284 ? 10.859 2.474 -21.782 1.00 97.19 284 THR A N 1
ATOM 2032 C CA . THR A 1 284 ? 12.019 3.339 -21.550 1.00 97.19 284 THR A CA 1
ATOM 2033 C C . THR A 1 284 ? 12.831 2.858 -20.357 1.00 97.19 284 THR A C 1
ATOM 2035 O O . THR A 1 284 ? 12.327 2.721 -19.252 1.00 97.19 284 THR A O 1
ATOM 2038 N N . ILE A 1 285 ? 14.134 2.658 -20.551 1.00 93.94 285 ILE A N 1
ATOM 2039 C CA . ILE A 1 285 ? 15.063 2.379 -19.452 1.00 93.94 285 ILE A CA 1
ATOM 2040 C C . ILE A 1 285 ? 16.021 3.553 -19.348 1.00 93.94 285 ILE A C 1
ATOM 2042 O O . ILE A 1 285 ? 16.767 3.843 -20.288 1.00 93.94 285 ILE A O 1
ATOM 2046 N N . ILE A 1 286 ? 16.009 4.221 -18.201 1.00 88.31 286 ILE A N 1
ATOM 2047 C CA . ILE A 1 286 ? 16.958 5.281 -17.888 1.00 88.31 286 ILE A CA 1
ATOM 2048 C C . ILE A 1 286 ? 18.004 4.693 -16.955 1.00 88.31 286 ILE A C 1
ATOM 2050 O O . ILE A 1 286 ? 17.831 4.577 -15.740 1.00 88.31 286 ILE A O 1
ATOM 2054 N N . GLY A 1 287 ? 19.094 4.270 -17.587 1.00 75.12 287 GLY A N 1
ATOM 2055 C CA . GLY A 1 287 ? 20.278 3.807 -16.893 1.00 75.12 287 GLY A CA 1
ATOM 2056 C C . GLY A 1 287 ? 21.074 4.949 -16.272 1.00 75.12 287 GLY A C 1
ATOM 2057 O O . GLY A 1 287 ? 20.780 6.138 -16.436 1.00 75.12 287 GLY A O 1
ATOM 2058 N N . CYS A 1 288 ? 22.132 4.524 -15.603 1.00 65.31 288 CYS A N 1
ATOM 2059 C CA . CYS A 1 288 ? 23.313 5.325 -15.363 1.00 65.31 288 CYS A CA 1
ATOM 2060 C C . CYS A 1 288 ? 24.368 4.934 -16.416 1.00 65.31 288 CYS A C 1
ATOM 2062 O O . CYS A 1 288 ? 25.180 5.811 -16.761 1.00 65.31 288 CYS A O 1
#

Radius of gyration: 20.12 Å; chains: 1; bounding box: 55×45×50 Å

Sequence (288 aa):
MPPTATPTRTPTPTSVPGSPVLTFFTANGFTVASVNYSGFTPGVTYRLKVFRSVDTTVSVGDMGLGFVDFVSATSSGVFNFPIGDGNNFPLGAGINFPTTDPGFDYYLLAQLRESPSTAVFYGIYHLPASPVFVHGGAALADRVTVLTVSTAEIADGVRVKLGNPSFTYATGDVTGINIHTYAGNEFISAVSLAAPIALTVYAGDGNDTVITGSGADIIRGGAGSDVLNGQGGADSITGDAGNDTLYAGGGCSGDGAVDRLDGGADTDTAYHVGAGDRLFNIETIIGC

pLDDT: mean 71.21, std 22.05, range [25.66, 98.75]